Protein AF-A0A2W2CS42-F1 (afdb_monomer_lite)

Secondary structure (DSSP, 8-state):
--------------------------HHHHHHHHHHHHHHHHHHHHHHHHHHTSPPPP------PPPP----THHHHHHHHHHHH---HHHHHHHHHHGGGGGGEEEEEEESSSS-EEEEEEEE-TTSSEEEEEEEE--S-HHHHHHHHHHHHHHHHHHHHH-STT-SS--PPPPTT----SHHHHHHHHHHHS-HHHHHHHHHHHHHHHHHHHHHGGGS---HHHHHHHHHHIIIIITT-HHHHHHHHHHHHHHHHHHTT--TTSHHHHHHHHHHHHHHHHHHHT-----S-GGGHHHHHHHHHHHHHHSPP-------SS-SS--SSSHHHHHHHHHHHHHHHHHHHHHHTTS------

Foldseek 3Di:
DDDDDDDDDDDDDDDDDDDDDDDPDPVVVVLVVVCVVPNPVRSVLVVVVVVVPPPPDDDDDDDDDPPQPPPPCVLLCLLVVCLVPDPDPLLNVLSVLLSSLVVQESEEAADADFQEKDKFWPQADPVGDTHIHIYFHPDDDSLRRNLRSSLRSQLSLCCRLQVQLSFLANFAAQDPPDPDPDSVSSNVRRCVRGDVQVVLLQLQLQLLLLLVLLLQLVVQPADLVVSLSLLCCSLVPCNVPVGRRRQSSLSSVLSVCSVRVGDCPRPSNVSSSVSNVLSVVCSVVSHDDRPGGSVCSVVSNVSSVVSSVPRDHPPPPPPPDDDDDDPDDDPVPVVVVVVVVVVVVVVVVVVVVVDDPPDDD

Structure (mmCIF, N/CA/C/O backbone):
data_AF-A0A2W2CS42-F1
#
_entry.id   AF-A0A2W2CS42-F1
#
loop_
_atom_site.group_PDB
_atom_site.id
_atom_site.type_symbol
_atom_site.label_atom_id
_atom_site.label_alt_id
_atom_site.label_comp_id
_atom_site.label_asym_id
_atom_site.label_entity_id
_atom_site.label_seq_id
_atom_site.pdbx_PDB_ins_code
_atom_site.Cartn_x
_atom_site.Cartn_y
_atom_site.Cartn_z
_atom_site.occupancy
_atom_site.B_iso_or_equiv
_atom_site.auth_seq_id
_atom_site.auth_comp_id
_atom_site.auth_asym_id
_atom_site.auth_atom_id
_atom_site.pdbx_PDB_model_num
ATOM 1 N N . MET A 1 1 ? -47.776 -38.368 50.576 1.00 42.69 1 MET A N 1
ATOM 2 C CA . MET A 1 1 ? -46.984 -39.610 50.446 1.00 42.69 1 MET A CA 1
ATOM 3 C C . MET A 1 1 ? -45.861 -39.291 49.466 1.00 42.69 1 MET A C 1
ATOM 5 O O . MET A 1 1 ? -46.150 -39.155 48.292 1.00 42.69 1 MET A O 1
ATOM 9 N N . ALA A 1 2 ? -44.700 -38.780 49.900 1.00 34.69 2 ALA A N 1
ATOM 10 C CA . ALA A 1 2 ? -43.628 -39.464 50.650 1.00 34.69 2 ALA A CA 1
ATOM 11 C C . ALA A 1 2 ? -43.165 -40.708 49.861 1.00 34.69 2 ALA A C 1
ATOM 13 O O . ALA A 1 2 ? -43.996 -41.562 49.597 1.00 34.69 2 ALA A O 1
ATOM 14 N N . THR A 1 3 ? -41.923 -40.842 49.393 1.00 43.38 3 THR A N 1
ATOM 15 C CA . THR A 1 3 ? -40.650 -40.590 50.089 1.00 43.38 3 THR A CA 1
ATOM 16 C C . THR A 1 3 ? -39.488 -40.338 49.118 1.00 43.38 3 THR A C 1
ATOM 18 O O . THR A 1 3 ? -39.322 -41.054 48.134 1.00 43.38 3 THR A O 1
ATOM 21 N N . ALA A 1 4 ? -38.648 -39.362 49.466 1.00 43.34 4 ALA A N 1
ATOM 22 C CA . ALA A 1 4 ? -37.248 -39.251 49.063 1.00 43.34 4 ALA A CA 1
ATOM 23 C C . ALA A 1 4 ? -36.367 -40.185 49.914 1.00 43.34 4 ALA A C 1
ATOM 25 O O . ALA A 1 4 ? -36.773 -40.503 51.032 1.00 43.34 4 ALA A O 1
ATOM 26 N N . HIS A 1 5 ? -35.162 -40.540 49.439 1.00 41.84 5 HIS A N 1
ATOM 27 C CA . HIS A 1 5 ? -33.995 -40.835 50.293 1.00 41.84 5 HIS A CA 1
ATOM 28 C C . HIS A 1 5 ? -32.653 -40.902 49.503 1.00 41.84 5 HIS A C 1
ATOM 30 O O . HIS A 1 5 ? -32.700 -40.857 48.276 1.00 41.84 5 HIS A O 1
ATOM 36 N N . PRO A 1 6 ? -31.473 -40.873 50.176 1.00 55.72 6 PRO A N 1
ATOM 37 C CA . PRO A 1 6 ? -30.363 -39.913 49.992 1.00 55.72 6 PRO A CA 1
ATOM 38 C C . PRO A 1 6 ? -29.086 -40.592 49.410 1.00 55.72 6 PRO A C 1
ATOM 40 O O . PRO A 1 6 ? -29.082 -41.797 49.205 1.00 55.72 6 PRO A O 1
ATOM 43 N N . GLY A 1 7 ? -27.997 -39.942 48.975 1.00 36.75 7 GLY A N 1
ATOM 44 C CA . GLY A 1 7 ? -27.099 -38.978 49.626 1.00 36.75 7 GLY A CA 1
ATOM 45 C C . GLY A 1 7 ? -25.925 -39.702 50.309 1.00 36.75 7 GLY A C 1
ATOM 46 O O . GLY A 1 7 ? -26.182 -40.399 51.278 1.00 36.75 7 GLY A O 1
ATOM 47 N N . VAL A 1 8 ? -24.670 -39.513 49.856 1.00 40.62 8 VAL A N 1
ATOM 48 C CA . VAL A 1 8 ? -23.441 -39.664 50.676 1.00 40.62 8 VAL A CA 1
ATOM 49 C C . VAL A 1 8 ? -22.334 -38.719 50.181 1.00 40.62 8 VAL A C 1
ATOM 51 O O . VAL A 1 8 ? -22.091 -38.566 48.987 1.00 40.62 8 VAL A O 1
ATOM 54 N N . HIS A 1 9 ? -21.702 -38.092 51.171 1.00 35.75 9 HIS A N 1
ATOM 55 C CA . HIS A 1 9 ? -20.635 -37.100 51.175 1.00 35.75 9 HIS A CA 1
ATOM 56 C C . HIS A 1 9 ? -19.246 -37.598 50.742 1.00 35.75 9 HIS A C 1
ATOM 58 O O . HIS A 1 9 ? -18.920 -38.774 50.867 1.00 35.75 9 HIS A O 1
ATOM 64 N N . GLY A 1 10 ? -18.377 -36.636 50.410 1.00 31.50 10 GLY A N 1
ATOM 65 C CA . GLY A 1 10 ? -16.924 -36.800 50.441 1.00 31.50 10 GLY A CA 1
ATOM 66 C C . GLY A 1 10 ? -16.177 -35.475 50.267 1.00 31.50 10 GLY A C 1
ATOM 67 O O . GLY A 1 10 ? -15.695 -35.177 49.182 1.00 31.50 10 GLY A O 1
ATOM 68 N N . HIS A 1 11 ? -16.090 -34.672 51.333 1.00 34.81 11 HIS A N 1
ATOM 69 C CA . HIS A 1 11 ? -15.124 -33.573 51.445 1.00 34.81 11 HIS A CA 1
ATOM 70 C C . HIS A 1 11 ? -13.729 -34.145 51.734 1.00 34.81 11 HIS A C 1
ATOM 72 O O . HIS A 1 11 ? -13.570 -34.848 52.724 1.00 34.81 11 HIS A O 1
ATOM 78 N N . HIS A 1 12 ? -12.719 -33.741 50.964 1.00 32.16 12 HIS A N 1
ATOM 79 C CA . HIS A 1 12 ? -11.361 -33.537 51.473 1.00 32.16 12 HIS A CA 1
ATOM 80 C C . HIS A 1 12 ? -10.698 -32.390 50.703 1.00 32.16 12 HIS A C 1
ATOM 82 O O . HIS A 1 12 ? -10.408 -32.495 49.515 1.00 32.16 12 HIS A O 1
ATOM 88 N N . ALA A 1 13 ? -10.471 -31.284 51.408 1.00 40.09 13 ALA A N 1
ATOM 89 C CA . ALA A 1 13 ? -9.430 -30.321 51.088 1.00 40.09 13 ALA A CA 1
ATOM 90 C C . ALA A 1 13 ? -8.150 -30.758 51.818 1.00 40.09 13 ALA A C 1
ATOM 92 O O . ALA A 1 13 ? -8.259 -31.143 52.978 1.00 40.09 13 ALA A O 1
ATOM 93 N N . ILE A 1 14 ? -6.988 -30.678 51.157 1.00 33.94 14 ILE A N 1
ATOM 94 C CA . ILE A 1 14 ? -5.663 -30.349 51.721 1.00 33.94 14 ILE A CA 1
ATOM 95 C C . ILE A 1 14 ? -4.789 -29.781 50.582 1.00 33.94 14 ILE A C 1
ATOM 97 O O . ILE A 1 14 ? -4.961 -30.078 49.404 1.00 33.94 14 ILE A O 1
ATOM 101 N N . GLU A 1 15 ? -3.904 -28.891 51.004 1.00 29.80 15 GLU A N 1
ATOM 102 C CA . GLU A 1 15 ? -3.105 -27.874 50.335 1.00 29.80 15 GLU A CA 1
ATOM 103 C C . GLU A 1 15 ? -2.020 -28.297 49.320 1.00 29.80 15 GLU A C 1
ATOM 105 O O . GLU A 1 15 ? -1.354 -29.319 49.443 1.00 29.80 15 GLU A O 1
ATOM 110 N N . ARG A 1 16 ? -1.789 -27.354 48.388 1.00 40.00 16 ARG A N 1
ATOM 111 C CA . ARG A 1 16 ? -0.520 -26.823 47.834 1.00 40.00 16 ARG A CA 1
ATOM 112 C C . ARG A 1 16 ? 0.690 -27.763 47.659 1.00 40.00 16 ARG A C 1
ATOM 114 O O . ARG A 1 16 ? 1.363 -28.104 48.625 1.00 40.00 16 ARG A O 1
ATOM 121 N N . ARG A 1 17 ? 1.169 -27.850 46.407 1.00 27.86 17 ARG A N 1
ATOM 122 C CA . ARG A 1 17 ? 2.583 -27.590 46.043 1.00 27.86 17 ARG A CA 1
ATOM 123 C C . ARG A 1 17 ? 2.749 -27.297 44.545 1.00 27.86 17 ARG A C 1
ATOM 125 O O . ARG A 1 17 ? 2.161 -27.961 43.702 1.00 27.86 17 ARG A O 1
ATOM 132 N N . HIS A 1 18 ? 3.566 -26.283 44.261 1.00 39.91 18 HIS A N 1
ATOM 133 C CA . HIS A 1 18 ? 4.151 -25.944 42.964 1.00 39.91 18 HIS A CA 1
ATOM 134 C C . HIS A 1 18 ? 4.668 -27.166 42.201 1.00 39.91 18 HIS A C 1
ATOM 136 O O . HIS A 1 18 ? 5.439 -27.917 42.786 1.00 39.91 18 HIS A O 1
ATOM 142 N N . LEU A 1 19 ? 4.392 -27.249 40.895 1.00 31.64 19 LEU A N 1
ATOM 143 C CA . LEU A 1 19 ? 5.314 -27.792 39.892 1.00 31.64 19 LEU A CA 1
ATOM 144 C C . LEU A 1 19 ? 5.054 -27.121 38.530 1.00 31.64 19 LEU A C 1
ATOM 146 O O . LEU A 1 19 ? 3.993 -27.266 37.930 1.00 31.64 19 LEU A O 1
ATOM 150 N N . LEU A 1 20 ? 6.055 -26.367 38.072 1.00 40.31 20 LEU A N 1
ATOM 151 C CA . LEU A 1 20 ? 6.241 -25.936 36.689 1.00 40.31 20 LEU A CA 1
ATOM 152 C C . LEU A 1 20 ? 6.497 -27.188 35.837 1.00 40.31 20 LEU A C 1
ATOM 154 O O . LEU A 1 20 ? 7.579 -27.767 35.899 1.00 40.31 20 LEU A O 1
ATOM 158 N N . GLY A 1 21 ? 5.496 -27.621 35.073 1.00 26.98 21 GLY A N 1
ATOM 159 C CA . GLY A 1 21 ? 5.633 -28.670 34.066 1.00 26.98 21 GLY A CA 1
ATOM 16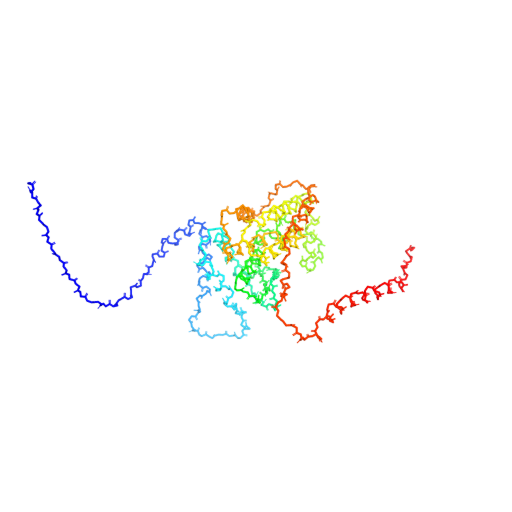0 C C . GLY A 1 21 ? 5.832 -28.044 32.691 1.00 26.98 21 GLY A C 1
ATOM 161 O O . GLY A 1 21 ? 4.900 -27.472 32.133 1.00 26.98 21 GLY A O 1
ATOM 162 N N . GLY A 1 22 ? 7.052 -28.122 32.160 1.00 35.34 22 GLY A N 1
ATOM 163 C CA . GLY A 1 22 ? 7.368 -27.691 30.803 1.00 35.34 22 GLY A CA 1
ATOM 164 C C . GLY A 1 22 ? 6.608 -28.521 29.772 1.00 35.34 22 GLY A C 1
ATOM 165 O O . GLY A 1 22 ? 6.932 -29.685 29.544 1.00 35.34 22 GLY A O 1
ATOM 166 N N . HIS A 1 23 ? 5.628 -27.906 29.114 1.00 30.64 23 HIS A N 1
ATOM 167 C CA . HIS A 1 23 ? 5.065 -28.432 27.879 1.00 30.64 23 HIS A CA 1
ATOM 168 C C . HIS A 1 23 ? 6.078 -28.210 26.753 1.00 30.64 23 HIS A C 1
ATOM 170 O O . HIS A 1 23 ? 6.143 -27.138 26.154 1.00 30.64 23 HIS A O 1
ATOM 176 N N . ARG A 1 24 ? 6.879 -29.238 26.457 1.00 36.06 24 ARG A N 1
ATOM 177 C CA . ARG A 1 24 ? 7.367 -29.430 25.091 1.00 36.06 24 ARG A CA 1
ATOM 178 C C . ARG A 1 24 ? 6.148 -29.817 24.262 1.00 36.06 24 ARG A C 1
ATOM 180 O O . ARG A 1 24 ? 5.648 -30.929 24.380 1.00 36.06 24 ARG A O 1
ATOM 187 N N . PHE A 1 25 ? 5.617 -28.845 23.534 1.00 35.19 25 PHE A N 1
ATOM 188 C CA . PHE A 1 25 ? 4.650 -29.082 22.474 1.00 35.19 25 PHE A CA 1
ATOM 189 C C . PHE A 1 25 ? 5.332 -29.929 21.390 1.00 35.19 25 PHE A C 1
ATOM 191 O O . PHE A 1 25 ? 6.515 -29.737 21.119 1.00 35.19 25 PHE A O 1
ATOM 198 N N . ASP A 1 26 ? 4.615 -30.889 20.809 1.00 41.59 26 ASP A N 1
ATOM 199 C CA . ASP A 1 26 ? 5.147 -31.777 19.773 1.00 41.59 26 ASP A CA 1
ATOM 200 C C . ASP A 1 26 ? 5.516 -30.988 18.499 1.00 41.59 26 ASP A C 1
ATOM 202 O O . ASP A 1 26 ? 4.690 -30.787 17.604 1.00 41.59 26 ASP A O 1
ATOM 206 N N . ASP A 1 27 ? 6.780 -30.561 18.402 1.00 54.84 27 ASP A N 1
ATOM 207 C CA . ASP A 1 27 ? 7.358 -29.801 17.278 1.00 54.84 27 ASP A CA 1
ATOM 208 C C . ASP A 1 27 ? 7.134 -30.483 15.916 1.00 54.84 27 ASP A C 1
ATOM 210 O O . ASP A 1 27 ? 7.008 -29.823 14.883 1.00 54.84 27 ASP A O 1
ATOM 214 N N . ALA A 1 28 ? 7.012 -31.813 15.899 1.00 45.69 28 ALA A N 1
ATOM 215 C CA . ALA A 1 28 ? 6.800 -32.584 14.680 1.00 45.69 28 ALA A CA 1
ATOM 216 C C . ALA A 1 28 ? 5.444 -32.294 14.018 1.00 45.69 28 ALA A C 1
ATOM 218 O O . ALA A 1 28 ? 5.374 -32.208 12.795 1.00 45.69 28 ALA A O 1
ATOM 219 N N . ALA A 1 29 ? 4.372 -32.104 14.796 1.00 49.84 29 ALA A N 1
ATOM 220 C CA . ALA A 1 29 ? 3.040 -31.853 14.243 1.00 49.84 29 ALA A CA 1
ATOM 221 C C . ALA A 1 29 ? 2.939 -30.451 13.622 1.00 49.84 29 ALA A C 1
ATOM 223 O O . ALA A 1 29 ? 2.320 -30.277 12.570 1.00 49.84 29 ALA A O 1
ATOM 224 N N . HIS A 1 30 ? 3.601 -29.468 14.238 1.00 51.75 30 HIS A N 1
ATOM 225 C CA . HIS A 1 30 ? 3.661 -28.099 13.730 1.00 51.75 30 HIS A CA 1
ATOM 226 C C . HIS A 1 30 ? 4.530 -28.005 12.475 1.00 51.75 30 HIS A C 1
ATOM 228 O O . HIS A 1 30 ? 4.116 -27.390 11.497 1.00 51.75 30 HIS A O 1
ATOM 234 N N . LEU A 1 31 ? 5.686 -28.676 12.459 1.00 44.56 31 LEU A N 1
ATOM 235 C CA . LEU A 1 31 ? 6.545 -28.740 11.277 1.00 44.56 31 LEU A CA 1
ATOM 236 C C . LEU A 1 31 ? 5.860 -29.459 10.114 1.00 44.56 31 LEU A C 1
ATOM 238 O O . LEU A 1 31 ? 5.980 -29.006 8.982 1.00 44.56 31 LEU A O 1
ATOM 242 N N . LEU A 1 32 ? 5.078 -30.512 10.375 1.00 47.16 32 LEU A N 1
ATOM 243 C CA . LEU A 1 32 ? 4.306 -31.195 9.335 1.00 47.16 32 LEU A CA 1
ATOM 244 C C . LEU A 1 32 ? 3.169 -30.317 8.786 1.00 47.16 32 LEU A C 1
ATOM 246 O O . LEU A 1 32 ? 2.898 -30.336 7.586 1.00 47.16 32 LEU A O 1
ATOM 250 N N . ALA A 1 33 ? 2.496 -29.547 9.648 1.00 51.28 33 ALA A N 1
ATOM 251 C CA . ALA A 1 33 ? 1.465 -28.594 9.238 1.00 51.28 33 ALA A CA 1
ATOM 252 C C . ALA A 1 33 ? 2.062 -27.443 8.413 1.00 51.28 33 ALA A C 1
ATOM 254 O O . ALA A 1 33 ? 1.516 -27.085 7.370 1.00 51.28 33 ALA A O 1
ATOM 255 N N . LEU A 1 34 ? 3.224 -26.935 8.825 1.00 37.94 34 LEU A N 1
ATOM 256 C CA . LEU A 1 34 ? 3.963 -25.904 8.107 1.00 37.94 34 LEU A CA 1
ATOM 257 C C . LEU A 1 34 ? 4.483 -26.427 6.758 1.00 37.94 34 LEU A C 1
ATOM 259 O O . LEU A 1 34 ? 4.304 -25.782 5.733 1.00 37.94 34 LEU A O 1
ATOM 263 N N . GLN A 1 35 ? 5.023 -27.646 6.719 1.00 42.91 35 GLN A N 1
ATOM 264 C CA . GLN A 1 35 ? 5.473 -28.314 5.493 1.00 42.91 35 GLN A CA 1
ATOM 265 C C . GLN A 1 35 ? 4.341 -28.511 4.482 1.00 42.91 35 GLN A C 1
ATOM 267 O O . GLN A 1 35 ? 4.562 -28.382 3.279 1.00 42.91 35 GLN A O 1
ATOM 272 N N . ARG A 1 36 ? 3.121 -28.784 4.957 1.00 50.78 36 ARG A N 1
ATOM 273 C CA . ARG A 1 36 ? 1.924 -28.860 4.108 1.00 50.78 36 ARG A CA 1
ATOM 274 C C . ARG A 1 36 ? 1.472 -27.492 3.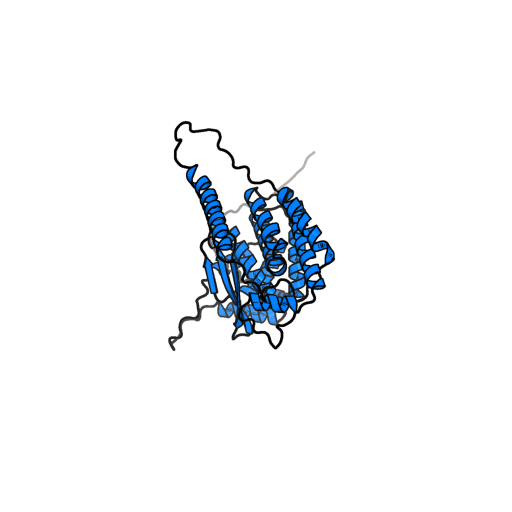593 1.00 50.78 36 ARG A C 1
ATOM 276 O O . ARG A 1 36 ? 0.897 -27.440 2.513 1.00 50.78 36 ARG A O 1
ATOM 283 N N . ALA A 1 37 ? 1.724 -26.417 4.340 1.00 41.94 37 ALA A N 1
ATOM 284 C CA . ALA A 1 37 ? 1.304 -25.063 3.985 1.00 41.94 37 ALA A CA 1
ATOM 285 C C . ALA A 1 37 ? 2.285 -24.345 3.040 1.00 41.94 37 ALA A C 1
ATOM 287 O O . ALA A 1 37 ? 1.842 -23.672 2.115 1.00 41.94 37 ALA A O 1
ATOM 288 N N . VAL A 1 38 ? 3.600 -24.497 3.243 1.00 44.56 38 VAL A N 1
ATOM 289 C CA . VAL A 1 38 ? 4.637 -23.735 2.509 1.00 44.56 38 VAL A CA 1
ATOM 290 C C . VAL A 1 38 ? 5.603 -24.607 1.692 1.00 44.56 38 VAL A C 1
ATOM 292 O O . VAL A 1 38 ? 6.541 -24.106 1.070 1.00 44.56 38 VAL A O 1
ATOM 295 N N . GLY A 1 39 ? 5.390 -25.926 1.675 1.00 51.19 39 GLY A N 1
ATOM 296 C CA . GLY A 1 39 ? 6.264 -26.884 0.998 1.00 51.19 39 GLY A CA 1
ATOM 297 C C . GLY A 1 39 ? 7.642 -27.041 1.659 1.00 51.19 39 GLY A C 1
ATOM 298 O O . GLY A 1 39 ? 8.019 -26.330 2.591 1.00 51.19 39 GLY A O 1
ATOM 299 N N . ASN A 1 40 ? 8.440 -27.992 1.157 1.00 45.75 40 ASN A N 1
ATOM 300 C CA . ASN A 1 40 ? 9.751 -28.331 1.738 1.00 45.75 40 ASN A CA 1
ATOM 301 C C . ASN A 1 40 ? 10.764 -27.173 1.682 1.00 45.75 40 ASN A C 1
ATOM 303 O O . ASN A 1 40 ? 11.657 -27.104 2.524 1.00 45.75 40 ASN A O 1
ATOM 307 N N . ARG A 1 41 ? 10.627 -26.265 0.704 1.00 44.00 41 ARG A N 1
ATOM 308 C CA . ARG A 1 41 ? 11.508 -25.099 0.551 1.00 44.00 41 ARG A CA 1
ATOM 309 C C . ARG A 1 41 ? 11.235 -24.046 1.638 1.00 44.00 41 ARG A C 1
ATOM 311 O O . ARG A 1 41 ? 12.183 -23.614 2.283 1.00 44.00 41 ARG A O 1
ATOM 318 N N . GLY A 1 42 ? 9.966 -23.750 1.941 1.00 40.59 42 GLY A N 1
ATOM 319 C CA . GLY A 1 42 ? 9.593 -22.785 2.986 1.00 40.59 42 GLY A CA 1
ATOM 320 C C . GLY A 1 42 ? 9.952 -23.235 4.409 1.00 40.59 42 GLY A C 1
ATOM 321 O O . GLY A 1 42 ? 10.382 -22.427 5.228 1.00 40.59 42 GLY A O 1
ATOM 322 N N . VAL A 1 43 ? 9.878 -24.540 4.704 1.00 44.91 43 VAL A N 1
ATOM 323 C CA . VAL A 1 43 ? 10.348 -25.085 5.997 1.00 44.91 43 VAL A CA 1
ATOM 324 C C . VAL A 1 43 ? 11.872 -25.009 6.119 1.00 44.91 43 VAL A C 1
ATOM 326 O O . VAL A 1 43 ? 12.392 -24.712 7.194 1.00 44.91 43 VAL A O 1
ATOM 329 N N . GLY A 1 44 ? 12.594 -25.244 5.019 1.00 39.19 44 GLY A N 1
ATOM 330 C CA . GLY A 1 44 ? 14.050 -25.111 4.975 1.00 39.19 44 GLY A CA 1
ATOM 331 C C . GLY A 1 44 ? 14.514 -23.678 5.240 1.00 39.19 44 GLY A C 1
ATOM 332 O O . GLY A 1 44 ? 15.452 -23.476 6.010 1.00 39.19 44 GLY A O 1
ATOM 333 N N . GLU A 1 45 ? 13.828 -22.688 4.670 1.00 46.62 45 GLU A N 1
ATOM 334 C CA . GLU A 1 45 ? 14.119 -21.265 4.883 1.00 46.62 45 GLU A CA 1
ATOM 335 C C . GLU A 1 45 ? 13.808 -20.831 6.322 1.00 46.62 45 GLU A C 1
ATOM 337 O O . GLU A 1 45 ? 14.644 -20.180 6.947 1.00 46.62 45 GLU A O 1
ATOM 342 N N . LEU A 1 46 ? 12.692 -21.289 6.906 1.00 44.41 46 LEU A N 1
ATOM 343 C CA . LEU A 1 46 ? 12.349 -20.999 8.303 1.00 44.41 46 LEU A CA 1
ATOM 344 C C . LEU A 1 46 ? 13.358 -21.607 9.295 1.00 44.41 46 LEU A C 1
ATOM 346 O O . LEU A 1 46 ? 13.802 -20.935 10.225 1.00 44.41 46 LEU A O 1
ATOM 350 N N . LEU A 1 47 ? 13.758 -22.869 9.100 1.00 46.12 47 LEU A N 1
ATOM 351 C CA . LEU A 1 47 ? 14.757 -23.528 9.954 1.00 46.12 47 LEU A CA 1
ATOM 352 C C . LEU A 1 47 ? 16.147 -22.900 9.798 1.00 46.12 47 LEU A C 1
ATOM 354 O O . LEU A 1 47 ? 16.915 -22.841 10.759 1.00 46.12 47 LEU A O 1
ATOM 358 N N . THR A 1 48 ? 16.472 -22.418 8.599 1.00 45.34 48 THR A N 1
ATOM 359 C CA . THR A 1 48 ? 17.720 -21.697 8.328 1.00 45.34 48 THR A CA 1
ATOM 360 C C . THR A 1 48 ? 17.707 -20.321 8.995 1.00 45.34 48 THR A C 1
ATOM 362 O O . THR A 1 48 ? 18.678 -19.974 9.664 1.00 45.34 48 THR A O 1
ATOM 365 N N . ALA A 1 49 ? 16.586 -19.595 8.941 1.00 45.94 49 ALA A N 1
ATOM 366 C CA . ALA A 1 49 ? 16.386 -18.354 9.686 1.00 45.94 49 ALA A CA 1
ATOM 367 C C . ALA A 1 49 ? 16.513 -18.584 11.202 1.00 45.94 49 ALA A C 1
ATOM 369 O O . ALA A 1 49 ? 17.268 -17.886 11.873 1.00 45.94 49 ALA A O 1
ATOM 370 N N . GLN A 1 50 ? 15.878 -19.627 11.745 1.00 46.19 50 GLN A N 1
ATOM 371 C CA . GLN A 1 50 ? 15.961 -19.953 13.172 1.00 46.19 50 GLN A CA 1
ATOM 372 C C . GLN A 1 50 ? 17.399 -20.251 13.634 1.00 46.19 50 GLN A C 1
ATOM 374 O O . GLN A 1 50 ? 17.762 -19.887 14.750 1.00 46.19 50 GLN A O 1
ATOM 379 N N . ARG A 1 51 ? 18.237 -20.860 12.782 1.00 48.97 51 ARG A N 1
ATOM 380 C CA . ARG A 1 51 ? 19.668 -21.080 13.068 1.00 48.97 51 ARG A CA 1
ATOM 381 C C . ARG A 1 51 ? 20.503 -19.804 12.986 1.00 48.97 51 ARG A C 1
ATOM 383 O O . ARG A 1 51 ? 21.461 -19.690 13.738 1.00 48.97 51 ARG A O 1
ATOM 390 N N . MET A 1 52 ? 20.147 -18.850 12.126 1.00 44.09 52 MET A N 1
ATOM 391 C CA . MET A 1 52 ? 20.831 -17.550 12.062 1.00 44.09 52 MET A CA 1
ATOM 392 C C . MET A 1 52 ? 20.538 -16.665 13.282 1.00 44.09 52 MET A C 1
ATOM 394 O O . MET A 1 52 ? 21.375 -15.848 13.651 1.00 44.09 52 MET A O 1
ATOM 398 N N . PHE A 1 53 ? 19.389 -16.854 13.939 1.00 42.91 53 PHE A N 1
ATOM 399 C CA . PHE A 1 53 ? 19.030 -16.149 15.178 1.00 42.91 53 PHE A CA 1
ATOM 400 C C . PHE A 1 53 ? 19.495 -16.856 16.461 1.00 42.91 53 PHE A C 1
ATOM 402 O O . PHE A 1 53 ? 19.347 -16.307 17.553 1.00 42.91 53 PHE A O 1
ATOM 409 N N . GLN A 1 54 ? 20.0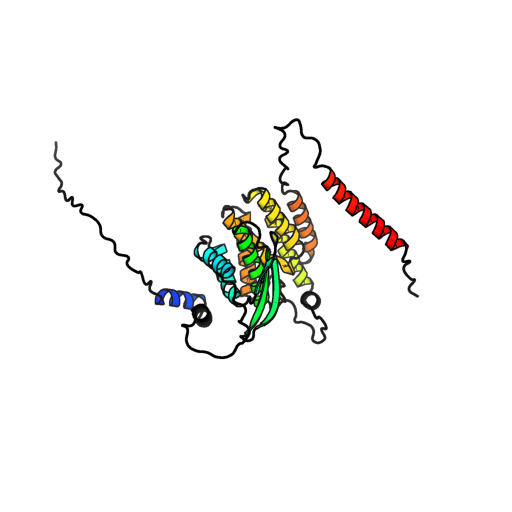70 -18.058 16.365 1.00 38.28 54 GLN A N 1
ATOM 410 C CA . GLN A 1 54 ? 20.758 -18.679 17.493 1.00 38.28 54 GLN A CA 1
ATOM 411 C C . GLN A 1 54 ? 22.181 -18.124 17.563 1.00 38.28 54 GLN A C 1
ATOM 413 O O . GLN A 1 54 ? 23.012 -18.414 16.706 1.00 38.28 54 GLN A O 1
ATOM 418 N N . SER A 1 55 ? 22.458 -17.317 18.591 1.00 36.41 55 SER A N 1
ATOM 419 C CA . SER A 1 55 ? 23.801 -16.812 18.882 1.00 36.41 55 SER A CA 1
ATOM 420 C C . SER A 1 55 ? 24.824 -17.954 18.839 1.00 36.41 55 SER A C 1
ATOM 422 O O . SER A 1 55 ? 24.607 -18.970 19.510 1.00 36.41 55 SER A O 1
ATOM 424 N N . PRO A 1 56 ? 25.948 -17.823 18.110 1.00 40.53 56 PRO A N 1
ATOM 425 C CA . PRO A 1 56 ? 26.988 -18.832 18.170 1.00 40.53 56 PRO A CA 1
ATOM 426 C C . PRO A 1 56 ? 27.530 -18.882 19.599 1.00 40.53 56 PRO A C 1
ATOM 428 O O . PRO A 1 56 ? 27.934 -17.863 20.169 1.00 40.53 56 PRO A O 1
ATOM 431 N N . ALA A 1 57 ? 27.520 -20.079 20.188 1.00 40.94 57 ALA A N 1
ATOM 432 C CA . ALA A 1 57 ? 28.259 -20.352 21.408 1.00 40.94 57 ALA A CA 1
ATOM 433 C C . ALA A 1 57 ? 29.717 -19.926 21.180 1.00 40.94 57 ALA A C 1
ATOM 435 O O . ALA A 1 57 ? 30.356 -20.347 20.216 1.00 40.94 57 ALA A O 1
ATOM 436 N N . GLN A 1 58 ? 30.198 -19.025 22.035 1.00 39.62 58 GLN A N 1
ATOM 437 C CA . GLN A 1 58 ? 31.514 -18.410 21.931 1.00 39.62 58 GLN A CA 1
ATOM 438 C C . GLN A 1 58 ? 32.613 -19.476 21.834 1.00 39.62 58 GLN A C 1
ATOM 440 O O . GLN A 1 58 ? 32.810 -20.266 22.755 1.00 39.62 58 GLN A O 1
ATOM 445 N N . GLY A 1 59 ? 33.356 -19.458 20.727 1.00 37.97 59 GLY A N 1
ATOM 446 C CA . GLY A 1 59 ? 34.486 -20.348 20.496 1.00 37.97 59 GLY A CA 1
ATOM 447 C C . GLY A 1 59 ? 35.393 -19.850 19.373 1.00 37.97 59 GLY A C 1
ATOM 448 O O . GLY A 1 59 ? 35.176 -20.176 18.218 1.00 37.97 59 GLY A O 1
ATOM 449 N N . GLN A 1 60 ? 36.420 -19.092 19.767 1.00 37.53 60 GLN A N 1
ATOM 450 C CA . GLN A 1 60 ? 37.724 -18.916 19.102 1.00 37.53 60 GLN A CA 1
ATOM 451 C C . GLN A 1 60 ? 37.784 -18.256 17.704 1.00 37.53 60 GLN A C 1
ATOM 453 O O . GLN A 1 60 ? 37.771 -18.904 16.669 1.00 37.53 60 GLN A O 1
ATOM 458 N N . GLY A 1 61 ? 37.998 -16.934 17.740 1.00 44.72 61 GLY A N 1
ATOM 459 C CA . GLY A 1 61 ? 39.099 -16.208 17.086 1.00 44.72 61 GLY A CA 1
ATOM 460 C C . GLY A 1 61 ? 39.365 -16.388 15.589 1.00 44.72 61 GLY A C 1
ATOM 461 O O . GLY A 1 61 ? 40.019 -17.349 15.211 1.00 44.72 61 GLY A O 1
ATOM 462 N N . GLN A 1 62 ? 39.053 -15.355 14.793 1.00 38.69 62 GLN A N 1
ATOM 463 C CA . GLN A 1 62 ? 39.928 -14.808 13.739 1.00 38.69 62 GLN A CA 1
ATOM 464 C C . GLN A 1 62 ? 39.319 -13.562 13.063 1.00 38.69 62 GLN A C 1
ATOM 466 O O . GLN A 1 62 ? 38.117 -13.491 12.845 1.00 38.69 62 GLN A O 1
ATOM 471 N N . ALA A 1 63 ? 40.217 -12.628 12.722 1.00 39.44 63 ALA A N 1
ATOM 472 C CA . ALA A 1 63 ? 40.108 -11.485 11.806 1.00 39.44 63 ALA A CA 1
ATOM 473 C C . ALA A 1 63 ? 39.028 -10.413 12.070 1.00 39.44 63 ALA A C 1
ATOM 475 O O . ALA A 1 63 ? 37.830 -10.628 11.926 1.00 39.44 63 ALA A O 1
ATOM 476 N N . ALA A 1 64 ? 39.507 -9.197 12.357 1.00 42.31 64 ALA A N 1
ATOM 477 C CA . ALA A 1 64 ? 38.743 -7.955 12.409 1.00 42.31 64 ALA A CA 1
ATOM 478 C C . ALA A 1 64 ? 38.186 -7.580 11.020 1.00 42.31 64 ALA A C 1
ATOM 480 O O . ALA A 1 64 ? 38.705 -6.702 10.337 1.00 42.31 64 ALA A O 1
ATOM 481 N N . GLY A 1 65 ? 37.126 -8.264 10.596 1.00 36.56 65 GLY A N 1
ATOM 482 C CA . GLY A 1 65 ? 36.134 -7.673 9.709 1.00 36.56 65 GLY A CA 1
ATOM 483 C C . GLY A 1 65 ? 35.305 -6.689 10.525 1.00 36.56 65 GLY A C 1
ATOM 484 O O . GLY A 1 65 ? 34.959 -6.981 11.673 1.00 36.56 65 GLY A O 1
ATOM 485 N N . ALA A 1 66 ? 35.013 -5.514 9.964 1.00 36.03 66 ALA A N 1
ATOM 486 C CA . ALA A 1 66 ? 34.005 -4.629 10.533 1.00 36.03 66 ALA A CA 1
ATOM 487 C C . ALA A 1 66 ? 32.755 -5.467 10.863 1.00 36.03 66 ALA A C 1
ATOM 489 O O . ALA A 1 66 ? 32.372 -6.299 10.032 1.00 36.03 66 ALA A O 1
ATOM 490 N N . PRO A 1 67 ? 32.166 -5.326 12.065 1.00 34.75 67 PRO A N 1
ATOM 491 C CA . PRO A 1 67 ? 30.996 -6.108 12.425 1.00 34.75 67 PRO A CA 1
ATOM 492 C C . PRO A 1 67 ? 29.946 -5.910 11.333 1.00 34.75 67 PRO A C 1
ATOM 494 O O . PRO A 1 67 ? 29.629 -4.771 10.984 1.00 34.75 67 PRO A O 1
ATOM 497 N N . ALA A 1 68 ? 29.441 -7.015 10.774 1.00 42.81 68 ALA A N 1
ATOM 498 C CA . ALA A 1 68 ? 28.221 -6.971 9.980 1.00 42.81 68 ALA A CA 1
ATOM 499 C C . ALA A 1 68 ? 27.196 -6.154 10.784 1.00 42.81 68 ALA A C 1
ATOM 501 O O . ALA A 1 68 ? 27.129 -6.356 12.004 1.00 42.81 68 ALA A O 1
ATOM 502 N N . PRO A 1 69 ? 26.479 -5.198 10.164 1.00 38.81 69 PRO A N 1
ATOM 503 C CA . PRO A 1 69 ? 25.566 -4.329 10.890 1.00 38.81 69 PRO A CA 1
ATOM 504 C C . PRO A 1 69 ? 24.628 -5.216 11.699 1.00 38.81 69 PRO A C 1
ATOM 506 O O . PRO A 1 69 ? 23.881 -6.025 11.149 1.00 38.81 69 PRO A O 1
ATOM 509 N N . ALA A 1 70 ? 24.754 -5.134 13.022 1.00 40.59 70 ALA A N 1
ATOM 510 C CA . ALA A 1 70 ? 23.850 -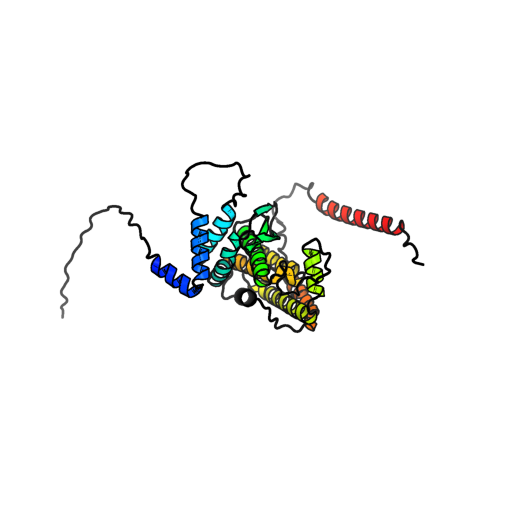5.816 13.917 1.00 40.59 70 ALA A CA 1
ATOM 511 C C . ALA A 1 70 ? 22.477 -5.220 13.627 1.00 40.59 70 ALA A C 1
ATOM 513 O O . ALA A 1 70 ? 22.251 -4.047 13.919 1.00 40.59 70 ALA A O 1
ATOM 514 N N . VAL A 1 71 ? 21.595 -6.006 13.006 1.00 43.56 71 VAL A N 1
ATOM 515 C CA . VAL A 1 71 ? 20.169 -5.698 12.951 1.00 43.56 71 VAL A CA 1
ATOM 516 C C . VAL A 1 71 ? 19.777 -5.407 14.391 1.00 43.56 71 VAL A C 1
ATOM 518 O O . VAL A 1 71 ? 19.826 -6.293 15.246 1.00 43.56 71 VAL A O 1
ATOM 521 N N . THR A 1 72 ? 19.495 -4.147 14.698 1.00 47.38 72 THR A N 1
ATOM 522 C CA . THR A 1 72 ? 18.965 -3.782 16.001 1.00 47.38 72 THR A CA 1
ATOM 523 C C . THR A 1 72 ? 17.640 -4.522 16.131 1.00 47.38 72 THR A C 1
ATOM 525 O O . THR A 1 72 ? 16.693 -4.245 15.407 1.00 47.38 72 THR A O 1
ATOM 528 N N . LEU A 1 73 ? 17.623 -5.541 16.994 1.00 59.44 73 LEU A N 1
ATOM 529 C CA . LEU A 1 73 ? 16.553 -6.529 17.172 1.00 59.44 73 LEU A CA 1
ATOM 530 C C . LEU A 1 73 ? 15.156 -5.923 17.394 1.00 59.44 73 LEU A C 1
ATOM 532 O O . LEU A 1 73 ? 14.159 -6.605 17.186 1.00 59.44 73 LEU A O 1
ATOM 536 N N . THR A 1 74 ? 15.065 -4.650 17.765 1.00 77.44 74 THR A N 1
ATOM 537 C CA . THR A 1 74 ? 13.847 -3.982 18.220 1.00 77.44 74 THR A CA 1
ATOM 538 C C . THR A 1 74 ? 12.688 -4.025 17.216 1.00 77.44 74 THR A C 1
ATOM 540 O O . THR A 1 74 ? 11.573 -4.359 17.607 1.00 77.44 74 THR A O 1
ATOM 543 N N . GLU A 1 75 ? 12.894 -3.711 15.934 1.00 80.25 75 GLU A N 1
ATOM 544 C CA . GLU A 1 75 ? 11.808 -3.645 14.935 1.00 80.25 75 GLU A CA 1
ATOM 545 C C . GLU A 1 75 ? 11.286 -5.038 14.575 1.00 80.25 75 GLU A C 1
ATOM 547 O O . GLU A 1 75 ? 10.075 -5.278 14.533 1.00 80.25 75 GLU A O 1
ATOM 552 N N . VAL A 1 76 ? 12.218 -5.971 14.365 1.00 83.69 76 VAL A N 1
ATOM 553 C CA . VAL A 1 76 ? 11.932 -7.385 14.101 1.00 83.69 76 VAL A CA 1
ATOM 554 C C . VAL A 1 76 ? 11.175 -7.984 15.283 1.00 83.69 76 VAL A C 1
ATOM 556 O O . VAL A 1 76 ? 10.125 -8.599 15.098 1.00 83.69 76 VAL A O 1
ATOM 559 N N . GLU A 1 77 ? 11.650 -7.755 16.507 1.00 85.69 77 GLU A N 1
ATOM 560 C CA . GLU A 1 77 ? 10.994 -8.213 17.730 1.00 85.69 77 GLU A CA 1
ATOM 561 C C . GLU A 1 77 ? 9.606 -7.594 17.902 1.00 85.69 77 GLU A C 1
ATOM 563 O O . GLU A 1 77 ? 8.675 -8.311 18.267 1.00 85.69 77 GLU A O 1
ATOM 568 N N . GLN A 1 78 ? 9.434 -6.299 17.612 1.00 85.38 78 GLN A N 1
ATOM 569 C CA . GLN A 1 78 ? 8.141 -5.612 17.697 1.00 85.38 78 GLN A CA 1
ATOM 570 C C . GLN A 1 78 ? 7.125 -6.178 16.702 1.00 85.38 78 GLN A C 1
ATOM 572 O O . GLN A 1 78 ? 5.995 -6.478 17.096 1.00 85.38 78 GLN A O 1
ATOM 577 N N . LEU A 1 79 ? 7.509 -6.369 15.437 1.00 90.50 79 LEU A N 1
ATOM 578 C CA . LEU A 1 79 ? 6.629 -6.963 14.428 1.00 90.50 79 LEU A CA 1
ATOM 579 C C . LEU A 1 79 ? 6.306 -8.425 14.739 1.00 90.50 79 LEU A C 1
ATOM 581 O O . LEU A 1 79 ? 5.146 -8.826 14.660 1.00 90.50 79 LEU A O 1
ATOM 585 N N . GLN A 1 80 ? 7.292 -9.215 15.167 1.00 90.50 80 GLN A N 1
ATOM 586 C CA . GLN A 1 80 ? 7.062 -10.600 15.583 1.00 90.50 80 GLN A CA 1
ATOM 587 C C . GLN A 1 80 ? 6.185 -10.682 16.840 1.00 90.50 80 GLN A C 1
ATOM 589 O O . GLN A 1 80 ? 5.324 -11.556 16.942 1.00 90.50 80 GLN A O 1
ATOM 594 N N . ALA A 1 81 ? 6.366 -9.775 17.803 1.00 90.69 81 ALA A N 1
ATOM 595 C CA . ALA A 1 81 ? 5.517 -9.685 18.985 1.00 90.69 81 ALA A CA 1
ATOM 596 C C . ALA A 1 81 ? 4.089 -9.283 18.615 1.00 90.69 81 ALA A C 1
ATOM 598 O O . ALA A 1 81 ? 3.141 -9.870 19.136 1.00 90.69 81 ALA A O 1
ATOM 599 N N . TYR A 1 82 ? 3.920 -8.330 17.698 1.00 93.56 82 TYR A N 1
ATOM 600 C CA . TYR A 1 82 ? 2.606 -7.982 17.172 1.00 93.56 82 TYR A CA 1
ATOM 601 C C . TYR A 1 82 ? 1.951 -9.182 16.487 1.00 93.56 82 TYR A C 1
ATOM 603 O O . TYR A 1 82 ? 0.823 -9.532 16.827 1.00 93.56 82 TYR A O 1
ATOM 611 N N . HIS A 1 83 ? 2.689 -9.880 15.623 1.00 94.75 83 HIS A N 1
ATOM 612 C CA . HIS A 1 83 ? 2.202 -11.059 14.920 1.00 94.75 83 HIS A CA 1
ATOM 613 C C . HIS A 1 83 ? 1.705 -12.161 15.862 1.00 94.75 83 HIS A C 1
ATOM 615 O O . HIS A 1 83 ? 0.588 -12.653 15.695 1.00 94.75 83 HIS A O 1
ATOM 621 N N . ARG A 1 84 ? 2.473 -12.489 16.910 1.00 92.81 84 ARG A N 1
ATOM 622 C CA . ARG A 1 84 ? 2.071 -13.489 17.918 1.00 92.81 84 ARG A CA 1
ATOM 623 C C . ARG A 1 84 ? 0.746 -13.147 18.604 1.00 92.81 84 ARG A C 1
ATOM 625 O O . ARG A 1 84 ? -0.009 -14.052 18.951 1.00 92.81 84 ARG A O 1
ATOM 632 N N . ASN A 1 85 ? 0.470 -11.859 18.792 1.00 92.69 85 ASN A N 1
ATOM 633 C CA . ASN A 1 85 ? -0.695 -11.376 19.528 1.00 92.69 85 ASN A CA 1
ATOM 634 C C . ASN A 1 85 ? -1.896 -11.041 18.633 1.00 92.69 85 ASN A C 1
ATOM 636 O O . ASN A 1 85 ? -2.995 -10.835 19.149 1.00 92.69 85 ASN A O 1
ATOM 640 N N . VAL A 1 86 ? -1.725 -10.988 17.308 1.00 93.44 86 VAL A N 1
ATOM 641 C CA . VAL A 1 86 ? -2.804 -10.572 16.410 1.00 93.44 86 VAL A CA 1
ATOM 642 C C . VAL A 1 86 ? -3.879 -11.657 16.330 1.00 93.44 86 VAL A C 1
ATOM 644 O O . VAL A 1 86 ? -3.626 -12.798 15.935 1.00 93.44 86 VAL A O 1
ATOM 647 N N . VAL A 1 87 ? -5.105 -11.310 16.719 1.00 90.75 87 VAL A N 1
ATOM 648 C CA . VAL A 1 87 ? -6.268 -12.220 16.667 1.00 90.75 87 VAL A CA 1
ATOM 649 C C . VAL A 1 87 ? -6.981 -12.118 15.319 1.00 90.75 87 VAL A C 1
ATOM 651 O O . VAL A 1 87 ? -7.705 -13.020 14.896 1.00 90.75 87 VAL A O 1
ATOM 654 N N . ASN A 1 88 ? -6.809 -10.996 14.623 1.00 92.94 88 ASN A N 1
ATOM 655 C CA . ASN A 1 88 ? -7.445 -10.773 13.342 1.00 92.94 88 ASN A CA 1
ATOM 656 C C . ASN A 1 88 ? -6.815 -11.646 12.248 1.00 92.94 88 ASN A C 1
ATOM 658 O O . ASN A 1 88 ? -5.647 -11.469 11.918 1.00 92.94 88 ASN A O 1
ATOM 662 N N . ARG A 1 89 ? -7.605 -12.541 11.638 1.00 94.69 89 ARG A N 1
ATOM 663 C CA . ARG A 1 89 ? -7.119 -13.451 10.587 1.00 94.69 89 ARG A CA 1
ATOM 664 C C . ARG A 1 89 ? -6.559 -12.738 9.352 1.00 94.69 89 ARG A C 1
ATOM 666 O O . ARG A 1 89 ? -5.640 -13.258 8.742 1.00 94.69 89 ARG A O 1
ATOM 673 N N . HIS A 1 90 ? -7.111 -11.580 8.980 1.00 95.19 90 HIS A N 1
ATOM 674 C CA . HIS A 1 90 ? -6.680 -10.849 7.786 1.00 95.19 90 HIS A CA 1
ATOM 675 C C . HIS A 1 90 ? -5.347 -10.146 8.037 1.00 95.19 90 HIS A C 1
ATOM 677 O O . HIS A 1 90 ? -4.453 -10.223 7.204 1.00 95.19 90 HIS A O 1
ATOM 683 N N . VAL A 1 91 ? -5.179 -9.543 9.219 1.00 96.00 91 VAL A N 1
ATOM 684 C CA . VAL A 1 91 ? -3.881 -8.986 9.629 1.00 96.00 91 VAL A CA 1
ATOM 685 C C . VAL A 1 91 ? -2.851 -10.096 9.812 1.00 96.00 91 VAL A C 1
ATOM 687 O O . VAL A 1 91 ? -1.712 -9.935 9.400 1.00 96.00 91 VAL A O 1
ATOM 690 N N . ARG A 1 92 ? -3.242 -11.238 10.389 1.00 96.25 92 ARG A N 1
ATOM 691 C CA . ARG A 1 92 ? -2.344 -12.388 10.535 1.00 96.25 92 ARG A CA 1
ATOM 692 C C . ARG A 1 92 ? -1.843 -12.881 9.181 1.00 96.25 92 ARG A C 1
ATOM 694 O O . ARG A 1 92 ? -0.641 -12.973 9.016 1.00 96.25 92 ARG A O 1
ATOM 701 N N . ALA A 1 93 ? -2.739 -13.099 8.218 1.00 96.69 93 ALA A N 1
ATOM 702 C CA . ALA A 1 93 ? -2.357 -13.521 6.872 1.00 96.69 93 ALA A CA 1
ATOM 703 C C . ALA A 1 93 ? -1.401 -12.522 6.194 1.00 96.69 93 ALA A C 1
ATOM 705 O O . ALA A 1 93 ? -0.423 -12.938 5.584 1.00 96.69 93 ALA A O 1
ATOM 706 N N . LEU A 1 94 ? -1.644 -11.214 6.356 1.00 97.25 94 LEU A N 1
ATOM 707 C CA . LEU A 1 94 ? -0.721 -10.176 5.890 1.00 97.25 94 LEU A CA 1
ATOM 708 C C . LEU A 1 94 ? 0.653 -10.293 6.574 1.00 97.25 94 LEU A C 1
ATOM 710 O O . LEU A 1 94 ? 1.681 -10.243 5.914 1.00 97.25 94 LEU A O 1
ATOM 714 N N . LEU A 1 95 ? 0.702 -10.468 7.895 1.00 97.00 95 LEU A N 1
ATOM 715 C CA . LEU A 1 95 ? 1.970 -10.597 8.620 1.00 97.00 95 LEU A CA 1
ATOM 716 C C . LEU A 1 95 ? 2.708 -11.904 8.298 1.00 97.00 95 LEU A C 1
ATOM 718 O O . LEU A 1 95 ? 3.933 -11.882 8.221 1.00 97.00 95 LEU A O 1
ATOM 722 N N . ASP A 1 96 ? 1.993 -13.010 8.087 1.00 96.50 96 ASP A N 1
ATOM 723 C CA . ASP A 1 96 ? 2.561 -14.291 7.649 1.00 96.50 96 ASP A CA 1
ATOM 724 C C . ASP A 1 96 ? 3.282 -14.144 6.301 1.00 96.50 96 ASP A C 1
ATOM 726 O O . ASP A 1 96 ? 4.346 -14.727 6.099 1.00 96.50 96 ASP A O 1
ATOM 730 N N . GLU A 1 97 ? 2.735 -13.323 5.402 1.00 95.50 97 GLU A N 1
ATOM 731 C CA . GLU A 1 97 ? 3.370 -12.972 4.133 1.00 95.50 97 GLU A CA 1
ATOM 732 C C . GLU A 1 97 ? 4.581 -12.045 4.324 1.00 95.50 97 GLU A C 1
ATOM 734 O O . GLU A 1 97 ? 5.632 -12.276 3.732 1.00 95.50 97 GLU A O 1
ATOM 739 N N . LEU A 1 98 ? 4.462 -11.005 5.158 1.00 96.25 98 LEU A N 1
ATOM 740 C CA . LEU A 1 98 ? 5.486 -9.960 5.281 1.00 96.25 98 LEU A CA 1
ATOM 741 C C . LEU A 1 98 ? 6.692 -10.353 6.146 1.00 96.25 98 LEU A C 1
ATOM 743 O O . LEU A 1 98 ? 7.806 -9.896 5.893 1.00 96.25 98 LEU A O 1
ATOM 747 N N . ILE A 1 99 ? 6.513 -11.184 7.176 1.00 94.00 99 ILE A N 1
ATOM 748 C CA . ILE A 1 99 ? 7.584 -11.547 8.122 1.00 94.00 99 ILE A CA 1
ATOM 749 C C . ILE A 1 99 ? 8.807 -12.178 7.450 1.00 94.00 99 ILE A C 1
ATOM 751 O O . ILE A 1 99 ? 9.921 -11.780 7.799 1.00 94.00 99 ILE A O 1
ATOM 755 N N . PRO A 1 100 ? 8.663 -13.107 6.486 1.00 91.81 100 PRO A N 1
ATOM 756 C CA . PRO A 1 100 ? 9.800 -13.619 5.729 1.00 91.81 100 PRO A CA 1
ATOM 757 C C . PRO A 1 100 ? 10.633 -12.523 5.049 1.00 91.81 100 PRO A C 1
ATOM 759 O O . PRO A 1 100 ? 11.826 -12.704 4.841 1.00 91.81 100 PRO A O 1
ATOM 762 N N . HIS A 1 101 ? 10.068 -11.356 4.733 1.00 92.81 101 HIS A N 1
ATOM 763 C CA . HIS A 1 101 ? 10.827 -10.270 4.110 1.00 92.81 101 HIS A CA 1
ATOM 764 C C . HIS A 1 101 ? 11.733 -9.508 5.088 1.00 92.81 101 HIS A C 1
ATOM 766 O O . HIS A 1 101 ? 12.656 -8.831 4.640 1.00 92.81 101 HIS A O 1
ATOM 772 N N . LEU A 1 102 ? 11.565 -9.672 6.408 1.00 91.62 102 LEU A N 1
ATOM 773 C CA . LEU A 1 102 ? 12.415 -9.024 7.419 1.00 91.62 102 LEU A CA 1
ATOM 774 C C . LEU A 1 102 ? 13.904 -9.322 7.214 1.00 91.62 102 LEU A C 1
ATOM 776 O O . LEU A 1 102 ? 14.738 -8.437 7.366 1.00 91.62 102 LEU A O 1
ATOM 780 N N . GLN A 1 103 ? 14.237 -10.551 6.815 1.00 88.00 103 GLN A N 1
ATOM 781 C CA . GLN A 1 103 ? 15.620 -10.983 6.581 1.00 88.00 103 GLN A CA 1
ATOM 782 C C . GLN A 1 103 ? 16.282 -10.332 5.356 1.00 88.00 103 GLN A C 1
ATOM 784 O O . GLN A 1 103 ? 17.488 -10.465 5.167 1.00 88.00 103 GLN A O 1
ATOM 789 N N . ARG A 1 104 ? 15.504 -9.644 4.512 1.00 90.94 104 ARG A N 1
ATOM 790 C CA . ARG A 1 104 ? 16.001 -8.933 3.326 1.00 90.94 104 ARG A CA 1
ATOM 791 C C . ARG A 1 104 ? 16.351 -7.480 3.632 1.00 90.94 104 ARG A C 1
ATOM 793 O O . ARG A 1 104 ? 17.012 -6.833 2.824 1.00 90.94 104 ARG A O 1
ATOM 800 N N . VAL A 1 105 ? 15.928 -6.967 4.785 1.00 91.56 105 VAL A N 1
ATOM 801 C CA . VAL A 1 105 ? 16.218 -5.599 5.211 1.00 91.56 105 VAL A CA 1
ATOM 802 C C . VAL A 1 105 ? 17.540 -5.597 5.970 1.00 91.56 105 VAL A C 1
ATOM 804 O O . VAL A 1 105 ? 17.629 -6.107 7.086 1.00 91.56 105 VAL A O 1
ATOM 807 N N . SER A 1 106 ? 18.582 -5.046 5.353 1.00 89.31 106 SER A N 1
ATOM 808 C CA . SER A 1 106 ? 19.931 -5.012 5.924 1.00 89.31 106 SER A CA 1
ATOM 809 C C . SER A 1 106 ? 20.112 -3.875 6.925 1.00 89.31 106 SER A C 1
ATOM 811 O O . SER A 1 106 ? 20.949 -3.971 7.819 1.00 89.31 106 SER A O 1
ATOM 813 N N . THR A 1 107 ? 19.350 -2.788 6.777 1.00 89.75 107 THR A N 1
ATOM 814 C CA . THR A 1 107 ? 19.449 -1.598 7.627 1.00 89.75 107 THR A CA 1
ATOM 815 C C . THR A 1 107 ? 18.067 -1.027 7.929 1.00 89.75 107 THR A C 1
ATOM 817 O O . THR A 1 107 ? 17.256 -0.821 7.025 1.00 89.75 107 THR A O 1
ATOM 820 N N . TRP A 1 108 ? 17.832 -0.755 9.215 1.00 89.62 108 TRP A N 1
ATOM 821 C CA . TRP A 1 108 ? 16.648 -0.080 9.741 1.00 89.62 108 TRP A CA 1
ATOM 822 C C . TRP A 1 108 ? 17.073 1.267 10.326 1.00 89.62 108 TRP A C 1
ATOM 824 O O . TRP A 1 108 ? 17.765 1.319 11.342 1.00 89.62 108 TRP A O 1
ATOM 834 N N . THR A 1 109 ? 16.669 2.359 9.682 1.00 89.25 109 THR A N 1
ATOM 835 C CA . THR A 1 109 ? 17.072 3.718 10.053 1.00 89.25 109 THR A CA 1
ATOM 836 C C . THR A 1 109 ? 15.887 4.475 10.663 1.00 89.25 109 THR A C 1
ATOM 838 O O . THR A 1 109 ? 15.026 4.972 9.930 1.00 89.25 109 THR A O 1
ATOM 841 N N . PRO A 1 110 ? 15.809 4.622 11.998 1.00 86.94 110 PRO A N 1
ATOM 842 C CA . PRO A 1 110 ? 14.796 5.472 12.607 1.00 86.94 110 PRO A CA 1
ATOM 843 C C . PRO A 1 110 ? 15.050 6.939 12.241 1.00 86.94 110 PRO A C 1
ATOM 845 O O . PRO A 1 110 ? 16.125 7.483 12.490 1.00 86.94 110 PRO A O 1
ATOM 848 N N . ALA A 1 111 ? 14.035 7.605 11.703 1.00 81.12 111 ALA A N 1
ATOM 849 C CA . ALA A 1 111 ? 14.046 9.028 11.396 1.00 81.12 111 ALA A CA 1
ATOM 850 C C . ALA A 1 111 ? 13.134 9.800 12.369 1.00 81.12 111 ALA A C 1
ATOM 852 O O . ALA A 1 111 ? 12.050 9.318 12.724 1.00 81.12 111 ALA A O 1
ATOM 853 N N . PRO A 1 112 ? 13.529 11.010 12.810 1.00 74.62 112 PRO A N 1
ATOM 854 C CA . PRO A 1 112 ? 12.657 11.859 13.609 1.00 74.62 112 PRO A CA 1
ATOM 855 C C . PRO A 1 112 ? 11.438 12.295 12.782 1.00 74.62 112 PRO A C 1
ATOM 857 O O . PRO A 1 112 ? 11.575 12.748 11.649 1.00 74.62 112 PRO A O 1
ATOM 860 N N . GLY A 1 113 ? 10.241 12.183 13.358 1.00 70.56 113 GLY A N 1
ATOM 861 C CA . GLY A 1 113 ? 8.987 12.548 12.694 1.00 70.56 113 GLY A CA 1
ATOM 862 C C . GLY A 1 113 ? 7.850 11.579 13.000 1.00 70.56 113 GLY A C 1
ATOM 863 O O . GLY A 1 113 ? 7.976 10.711 13.864 1.00 70.56 113 GLY A O 1
ATOM 864 N N . THR A 1 114 ? 6.732 11.737 12.289 1.00 64.81 114 THR A N 1
ATOM 865 C CA . THR A 1 114 ? 5.545 10.876 12.401 1.00 64.81 114 THR A CA 1
ATOM 866 C C . THR A 1 114 ? 5.006 10.517 11.019 1.00 64.81 114 THR A C 1
ATOM 868 O O . THR A 1 114 ? 4.897 11.395 10.164 1.00 64.81 114 THR A O 1
ATOM 871 N N . GLY A 1 115 ? 4.577 9.266 10.833 1.00 63.47 115 GLY A N 1
ATOM 872 C CA . GLY A 1 115 ? 3.590 8.902 9.806 1.00 63.47 115 GLY A CA 1
ATOM 873 C C . GLY A 1 115 ? 4.107 8.462 8.432 1.00 63.47 115 GLY A C 1
ATOM 874 O O . GLY A 1 115 ? 3.278 8.223 7.550 1.00 63.47 115 GLY A O 1
ATOM 875 N N . GLY A 1 116 ? 5.419 8.317 8.239 1.00 78.62 116 GLY A N 1
ATOM 876 C CA . GLY A 1 116 ? 5.985 7.865 6.966 1.00 78.62 116 GLY A CA 1
ATOM 877 C C . GLY A 1 116 ? 7.276 7.074 7.123 1.00 78.62 116 GLY A C 1
ATOM 878 O O . GLY A 1 116 ? 7.880 7.057 8.195 1.00 78.62 116 GLY A O 1
ATOM 879 N N . GLY A 1 117 ? 7.688 6.444 6.037 1.00 87.81 117 GLY A N 1
ATOM 880 C CA . GLY A 1 117 ? 8.980 5.810 5.880 1.00 87.81 117 GLY A CA 1
ATOM 881 C C . GLY A 1 117 ? 9.404 5.859 4.418 1.00 87.81 117 GLY A C 1
ATOM 882 O O . GLY A 1 117 ? 8.777 6.524 3.587 1.00 87.81 117 GLY A O 1
ATOM 883 N N . HIS A 1 118 ? 10.533 5.232 4.142 1.00 91.06 118 HIS A N 1
ATOM 884 C CA . HIS A 1 118 ? 11.042 5.048 2.803 1.00 91.06 118 HIS A CA 1
ATOM 885 C C . HIS A 1 118 ? 11.828 3.747 2.750 1.00 91.06 118 HIS A C 1
ATOM 887 O O . HIS A 1 118 ? 12.754 3.540 3.540 1.00 91.06 118 HIS A O 1
ATOM 893 N N . THR A 1 119 ? 11.466 2.914 1.783 1.00 93.31 119 THR A N 1
ATOM 894 C CA . THR A 1 119 ? 12.146 1.672 1.445 1.00 93.31 119 THR A CA 1
ATOM 895 C C . THR A 1 119 ? 12.983 1.889 0.195 1.00 93.31 119 THR A C 1
ATOM 897 O O . THR A 1 119 ? 12.492 2.427 -0.795 1.00 93.31 119 THR A O 1
ATOM 900 N N . ARG A 1 120 ? 14.238 1.444 0.232 1.00 91.31 120 ARG A N 1
ATOM 901 C CA . ARG A 1 120 ? 15.169 1.512 -0.895 1.00 91.31 120 ARG A CA 1
ATOM 902 C C . ARG A 1 120 ? 15.666 0.121 -1.257 1.00 91.31 120 ARG A C 1
ATOM 904 O O . ARG A 1 120 ? 16.128 -0.608 -0.380 1.00 91.31 120 ARG A O 1
ATOM 911 N N . ASN A 1 121 ? 15.642 -0.224 -2.545 1.00 90.38 121 ASN A N 1
ATOM 912 C CA . ASN A 1 121 ? 16.294 -1.433 -3.052 1.00 90.38 121 ASN A CA 1
ATOM 913 C C . ASN A 1 121 ? 17.805 -1.187 -3.216 1.00 90.38 121 ASN A C 1
ATOM 915 O O . ASN A 1 121 ? 18.232 -0.286 -3.941 1.00 90.38 121 ASN A O 1
ATOM 919 N N . LEU A 1 122 ? 18.623 -1.987 -2.533 1.00 88.19 122 LEU A N 1
ATOM 920 C CA . LEU A 1 122 ? 20.088 -1.941 -2.589 1.00 88.19 122 LEU A CA 1
ATOM 921 C C . LEU A 1 122 ? 20.666 -2.864 -3.675 1.00 88.19 122 LEU A C 1
ATOM 923 O O . LEU A 1 122 ? 21.880 -2.897 -3.870 1.00 88.19 122 LEU A O 1
ATOM 927 N N . GLY A 1 123 ? 19.809 -3.587 -4.398 1.00 83.94 123 GLY A N 1
ATOM 928 C CA . GLY A 1 123 ? 20.200 -4.566 -5.404 1.00 83.94 123 GLY A CA 1
ATOM 929 C C . GLY A 1 123 ? 20.424 -5.962 -4.814 1.00 83.94 123 GLY A C 1
ATOM 930 O O . GLY A 1 123 ? 20.057 -6.220 -3.665 1.00 83.94 123 GLY A O 1
ATOM 931 N N . PRO A 1 124 ? 20.985 -6.894 -5.600 1.00 82.44 124 PRO A N 1
ATOM 932 C CA . PRO A 1 124 ? 21.062 -8.297 -5.221 1.00 82.44 124 PRO A CA 1
ATOM 933 C C . PRO A 1 124 ? 21.952 -8.536 -3.992 1.00 82.44 124 PRO A C 1
ATOM 935 O O . PRO A 1 124 ? 23.086 -8.064 -3.910 1.00 82.44 124 PRO A O 1
ATOM 938 N N . ALA A 1 125 ? 21.446 -9.333 -3.055 1.00 76.75 125 ALA A N 1
ATOM 939 C CA . ALA A 1 125 ? 22.180 -9.875 -1.927 1.00 76.75 125 ALA A CA 1
ATOM 940 C C . ALA A 1 125 ? 23.205 -10.923 -2.393 1.00 76.75 125 ALA A C 1
ATOM 942 O O . ALA A 1 125 ? 22.915 -11.698 -3.310 1.00 76.75 125 ALA A O 1
ATOM 943 N N . PRO A 1 126 ? 24.341 -11.079 -1.687 1.00 70.25 126 PRO A N 1
ATOM 944 C CA . PRO A 1 126 ? 25.279 -12.180 -1.933 1.00 70.25 126 PRO A CA 1
ATOM 945 C C . PRO A 1 126 ? 24.638 -13.575 -1.830 1.00 70.25 126 PRO A C 1
ATOM 947 O O . PRO A 1 126 ? 25.103 -14.526 -2.450 1.00 70.25 126 PRO A O 1
ATOM 950 N N . THR A 1 127 ? 23.568 -13.701 -1.044 1.00 64.69 127 THR A N 1
ATOM 951 C CA . THR A 1 127 ? 22.828 -14.947 -0.794 1.00 64.69 127 THR A CA 1
ATOM 952 C C . THR A 1 127 ? 21.643 -15.163 -1.743 1.00 64.69 127 THR A C 1
ATOM 954 O O . THR A 1 127 ? 20.907 -16.132 -1.573 1.00 64.69 127 THR A O 1
ATOM 957 N N . GLY A 1 128 ? 21.453 -14.284 -2.733 1.00 72.81 128 GLY A N 1
ATOM 958 C CA . GLY A 1 128 ? 20.304 -14.281 -3.643 1.00 72.81 128 GLY A CA 1
ATOM 959 C C . GLY A 1 128 ? 19.134 -13.410 -3.160 1.00 72.81 128 GLY A C 1
ATOM 960 O O . GLY A 1 128 ? 18.980 -13.167 -1.963 1.00 72.81 128 GLY A O 1
ATOM 961 N N . GLY A 1 129 ? 18.314 -12.942 -4.111 1.00 78.81 129 GLY A N 1
ATOM 962 C CA . GLY A 1 129 ? 17.249 -11.950 -3.879 1.00 78.81 129 GLY A CA 1
ATOM 963 C C . GLY A 1 129 ? 17.786 -10.524 -3.709 1.00 78.81 129 GLY A C 1
ATOM 964 O O . GLY A 1 129 ? 18.997 -10.340 -3.719 1.00 78.81 129 GLY A O 1
ATOM 965 N N . SER A 1 130 ? 16.922 -9.515 -3.563 1.00 87.38 130 SER A N 1
ATOM 966 C CA . SER A 1 130 ? 17.344 -8.129 -3.295 1.00 87.38 130 SER A CA 1
ATOM 967 C C . SER A 1 130 ? 17.559 -7.865 -1.796 1.00 87.38 130 SER A C 1
ATOM 969 O O . SER A 1 130 ? 16.906 -8.484 -0.951 1.00 87.38 130 SER A O 1
ATOM 971 N N . GLN A 1 131 ? 18.468 -6.941 -1.463 1.00 92.12 131 GLN A N 1
ATOM 972 C CA . GLN A 1 131 ? 18.592 -6.337 -0.130 1.00 92.12 131 GLN A CA 1
ATOM 973 C C . GLN A 1 131 ? 17.930 -4.967 -0.088 1.00 92.12 131 GLN A C 1
ATOM 975 O O . GLN A 1 131 ? 17.901 -4.252 -1.087 1.00 92.12 131 GLN A O 1
ATOM 980 N N . TYR A 1 132 ? 17.461 -4.580 1.095 1.00 93.12 132 TYR A N 1
ATOM 981 C CA . TYR A 1 132 ? 16.728 -3.337 1.292 1.00 93.12 132 TYR A CA 1
ATOM 982 C C . TYR A 1 132 ? 17.234 -2.549 2.491 1.00 93.12 132 TYR A C 1
ATOM 984 O O . TYR A 1 132 ? 17.674 -3.117 3.491 1.00 93.12 132 TYR A O 1
ATOM 992 N N . GLU A 1 133 ? 17.103 -1.233 2.402 1.00 93.06 133 GLU A N 1
ATOM 993 C CA . GLU A 1 133 ? 17.174 -0.330 3.546 1.00 93.06 133 GLU A CA 1
ATOM 994 C C . GLU A 1 133 ? 15.784 0.249 3.793 1.00 93.06 133 GLU A C 1
ATOM 996 O O . GLU A 1 133 ? 15.112 0.676 2.852 1.00 93.06 133 GLU A O 1
ATOM 1001 N N . ILE A 1 134 ? 15.363 0.275 5.056 1.00 93.19 134 ILE A N 1
ATOM 1002 C CA . ILE A 1 134 ? 14.121 0.922 5.471 1.00 93.19 134 ILE A CA 1
ATOM 1003 C C . ILE A 1 134 ? 14.461 2.056 6.422 1.00 93.19 134 ILE A C 1
ATOM 1005 O O . ILE A 1 134 ? 15.016 1.841 7.498 1.00 93.19 134 ILE A O 1
ATOM 1009 N N . SER A 1 135 ? 14.052 3.265 6.057 1.00 91.25 135 SER A N 1
ATOM 1010 C CA . SER A 1 135 ? 13.964 4.388 6.984 1.00 91.25 135 SER A CA 1
ATOM 1011 C C . SER A 1 135 ? 12.516 4.589 7.414 1.00 91.25 135 SER A C 1
ATOM 1013 O O . SER A 1 135 ? 11.605 4.468 6.601 1.00 91.25 135 SER A O 1
ATOM 1015 N N . TYR A 1 136 ? 12.268 4.866 8.691 1.00 88.12 136 TYR A N 1
ATOM 1016 C CA . TYR A 1 136 ? 10.901 4.963 9.210 1.00 88.12 136 TYR A CA 1
ATOM 1017 C C . TYR A 1 136 ? 10.791 6.010 10.310 1.00 88.12 136 TYR A C 1
ATOM 1019 O O . TYR A 1 136 ? 11.698 6.195 11.121 1.00 88.12 136 TYR A O 1
ATOM 1027 N N . ALA A 1 137 ? 9.652 6.695 10.360 1.00 83.56 137 ALA A N 1
ATOM 1028 C CA . ALA A 1 137 ? 9.334 7.623 11.431 1.00 83.56 137 ALA A CA 1
ATOM 1029 C C . ALA A 1 137 ? 9.225 6.865 12.764 1.00 83.56 137 ALA A C 1
ATOM 1031 O O . ALA A 1 137 ? 8.296 6.086 12.979 1.00 83.56 137 ALA A O 1
ATOM 1032 N N . SER A 1 138 ? 10.173 7.102 13.672 1.00 76.44 138 SER A N 1
ATOM 1033 C CA . SER A 1 138 ? 10.227 6.408 14.965 1.00 76.44 138 SER A CA 1
ATOM 1034 C C . SER A 1 138 ? 9.376 7.075 16.052 1.00 76.44 138 SER A C 1
ATOM 1036 O O . SER A 1 138 ? 9.137 6.469 17.102 1.00 76.44 138 SER A O 1
ATOM 1038 N N . GLY A 1 139 ? 8.892 8.298 15.808 1.00 66.50 139 GLY A N 1
ATOM 1039 C CA . GLY A 1 139 ? 7.977 9.019 16.689 1.00 66.50 139 GLY A CA 1
ATOM 1040 C C . GLY A 1 139 ? 6.520 8.565 16.549 1.00 66.50 139 GLY A C 1
ATOM 1041 O O . GLY A 1 139 ? 6.098 8.064 15.510 1.00 66.50 139 GLY A O 1
ATOM 1042 N N . GLY A 1 140 ? 5.727 8.778 17.602 1.00 73.31 140 GLY A N 1
ATOM 1043 C CA . GLY A 1 140 ? 4.308 8.411 17.648 1.00 73.31 140 GLY A CA 1
ATOM 1044 C C . GLY A 1 140 ? 4.009 7.249 18.599 1.00 73.31 140 GLY A C 1
ATOM 1045 O O . GLY A 1 140 ? 4.845 6.861 19.413 1.00 73.31 140 GLY A O 1
ATOM 1046 N N . ARG A 1 141 ? 2.778 6.730 18.527 1.00 81.75 141 ARG A N 1
ATOM 1047 C CA . ARG A 1 141 ? 2.331 5.562 19.308 1.00 81.75 141 ARG A CA 1
ATOM 1048 C C . ARG A 1 141 ? 2.876 4.276 18.682 1.00 81.75 141 ARG A C 1
ATOM 1050 O O . ARG A 1 141 ? 3.096 4.236 17.474 1.00 81.75 141 ARG A O 1
ATOM 1057 N N . ASP A 1 142 ? 2.989 3.201 19.459 1.00 82.56 142 ASP A N 1
ATOM 1058 C CA . ASP A 1 142 ? 3.426 1.891 18.945 1.00 82.56 142 ASP A CA 1
ATOM 1059 C C . ASP A 1 142 ? 2.566 1.393 17.770 1.00 82.56 142 ASP A C 1
ATOM 1061 O O . ASP A 1 142 ? 3.080 0.776 16.839 1.00 82.56 142 ASP A O 1
ATOM 1065 N N . SER A 1 143 ? 1.266 1.714 17.764 1.00 83.12 143 SER A N 1
ATOM 1066 C CA . SER A 1 143 ? 0.373 1.411 16.640 1.00 83.12 143 SER A CA 1
ATOM 1067 C C . SER A 1 143 ? 0.749 2.144 15.350 1.00 83.12 143 SER A C 1
ATOM 1069 O O . SER A 1 143 ? 0.603 1.568 14.276 1.00 83.12 143 SER A O 1
ATOM 1071 N N . GLU A 1 144 ? 1.272 3.373 15.435 1.00 88.62 144 GLU A N 1
ATOM 1072 C CA . GLU A 1 144 ? 1.802 4.089 14.267 1.00 88.62 144 GLU A CA 1
ATOM 1073 C C . GLU A 1 144 ? 3.051 3.414 13.743 1.00 88.62 144 GLU A C 1
ATOM 1075 O O . GLU A 1 144 ? 3.156 3.155 12.547 1.00 88.62 144 GLU A O 1
ATOM 1080 N N . ARG A 1 145 ? 3.983 3.105 14.649 1.00 87.69 145 ARG A N 1
ATOM 1081 C CA . ARG A 1 145 ? 5.258 2.502 14.277 1.00 87.69 145 ARG A CA 1
ATOM 1082 C C . ARG A 1 145 ? 5.036 1.170 13.574 1.00 87.69 145 ARG A C 1
ATOM 1084 O O . ARG A 1 145 ? 5.564 0.970 12.492 1.00 87.69 145 ARG A O 1
ATOM 1091 N N . ILE A 1 146 ? 4.200 0.294 14.131 1.00 91.88 146 ILE A N 1
ATOM 1092 C CA . ILE A 1 146 ? 3.900 -1.011 13.526 1.00 91.88 146 ILE A CA 1
ATOM 1093 C C . ILE A 1 146 ? 3.237 -0.855 12.159 1.00 91.88 146 ILE A C 1
ATOM 1095 O O . ILE A 1 146 ? 3.603 -1.567 11.229 1.00 91.88 146 ILE A O 1
ATOM 1099 N N . ALA A 1 147 ? 2.297 0.080 12.013 1.00 94.44 147 ALA A N 1
ATOM 1100 C CA . ALA A 1 147 ? 1.642 0.308 10.731 1.00 94.44 147 ALA A CA 1
ATOM 1101 C C . ALA A 1 147 ? 2.619 0.840 9.667 1.00 94.44 147 ALA A C 1
ATOM 1103 O O . ALA A 1 147 ? 2.549 0.406 8.522 1.00 94.44 147 ALA A O 1
ATOM 1104 N N . VAL A 1 148 ? 3.570 1.704 10.049 1.00 93.75 148 VAL A N 1
ATOM 1105 C CA . VAL A 1 148 ? 4.664 2.145 9.166 1.00 93.75 148 VAL A CA 1
ATOM 1106 C C . VAL A 1 148 ? 5.587 0.979 8.813 1.00 93.75 148 VAL A C 1
ATOM 1108 O O . VAL A 1 148 ? 5.875 0.783 7.643 1.00 93.75 148 VAL A O 1
ATOM 1111 N N . LEU A 1 149 ? 6.011 0.154 9.773 1.00 93.38 149 LEU A N 1
ATOM 1112 C CA . LEU A 1 149 ? 6.874 -0.994 9.468 1.00 93.38 149 LEU A CA 1
ATOM 1113 C C . LEU A 1 149 ? 6.187 -1.991 8.515 1.00 93.38 149 LEU A C 1
ATOM 1115 O O 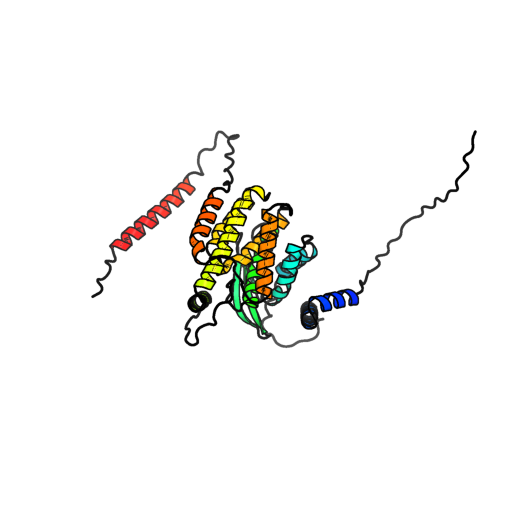. LEU A 1 149 ? 6.824 -2.503 7.600 1.00 93.38 149 LEU A O 1
ATOM 1119 N N . VAL A 1 150 ? 4.882 -2.232 8.691 1.00 96.38 150 VAL A N 1
ATOM 1120 C CA . VAL A 1 150 ? 4.073 -3.044 7.765 1.00 96.38 150 VAL A CA 1
ATOM 1121 C C . VAL A 1 150 ? 3.971 -2.388 6.386 1.00 96.38 150 VAL A C 1
ATOM 1123 O O . VAL A 1 150 ? 4.099 -3.082 5.380 1.00 96.38 150 VAL A O 1
ATOM 1126 N N . HIS A 1 151 ? 3.777 -1.070 6.323 1.00 97.12 151 HIS A N 1
ATOM 1127 C CA . HIS A 1 151 ? 3.762 -0.311 5.072 1.00 97.12 151 HIS A CA 1
ATOM 1128 C C . HIS A 1 151 ? 5.078 -0.484 4.300 1.00 97.12 151 HIS A C 1
ATOM 1130 O O . HIS A 1 151 ? 5.062 -0.895 3.144 1.00 97.12 151 HIS A O 1
ATOM 1136 N N . GLU A 1 152 ? 6.215 -0.259 4.958 1.00 96.06 152 GLU A N 1
ATOM 1137 C CA . GLU A 1 152 ? 7.534 -0.369 4.327 1.00 96.06 152 GLU A CA 1
ATOM 1138 C C . GLU A 1 152 ? 7.866 -1.811 3.911 1.00 96.06 152 GLU A C 1
ATOM 1140 O O . GLU A 1 152 ? 8.343 -2.056 2.806 1.00 96.06 152 GLU A O 1
ATOM 1145 N N . LEU A 1 153 ? 7.526 -2.809 4.733 1.00 96.50 153 LEU A N 1
ATOM 1146 C CA . LEU A 1 153 ? 7.691 -4.213 4.338 1.00 96.50 153 LEU A CA 1
ATOM 1147 C C . LEU A 1 153 ? 6.780 -4.628 3.184 1.00 96.50 153 LEU A C 1
ATOM 1149 O O . LEU A 1 153 ? 7.137 -5.533 2.432 1.00 96.50 153 LEU A O 1
ATOM 1153 N N . THR A 1 154 ? 5.632 -3.970 3.013 1.00 97.88 154 THR A N 1
ATOM 1154 C CA . THR A 1 154 ? 4.777 -4.212 1.847 1.00 97.88 154 THR A CA 1
ATOM 1155 C C . THR A 1 154 ? 5.483 -3.770 0.566 1.00 97.88 154 THR A C 1
ATOM 1157 O O . THR A 1 154 ? 5.425 -4.501 -0.416 1.00 97.88 154 THR A O 1
ATOM 1160 N N . HIS A 1 155 ? 6.230 -2.657 0.575 1.00 97.25 155 HIS A N 1
ATOM 1161 C CA . HIS A 1 155 ? 7.066 -2.270 -0.573 1.00 97.25 155 HIS A CA 1
ATOM 1162 C C . HIS A 1 155 ? 8.101 -3.349 -0.903 1.00 97.25 155 HIS A C 1
ATOM 1164 O O . HIS A 1 155 ? 8.243 -3.739 -2.061 1.00 97.25 155 HIS A O 1
ATOM 1170 N N . VAL A 1 156 ? 8.758 -3.913 0.117 1.00 96.06 156 VAL A N 1
ATOM 1171 C CA . VAL A 1 156 ? 9.688 -5.038 -0.070 1.00 96.06 156 VAL A CA 1
ATOM 1172 C C . VAL A 1 156 ? 8.989 -6.239 -0.718 1.00 96.06 156 VAL A C 1
ATOM 1174 O O . VAL A 1 156 ? 9.500 -6.784 -1.695 1.00 96.06 156 VAL A O 1
ATOM 1177 N N . ALA A 1 157 ? 7.820 -6.642 -0.215 1.00 96.75 157 ALA A N 1
ATOM 1178 C CA . ALA A 1 157 ? 7.055 -7.757 -0.776 1.00 96.75 157 ALA A CA 1
ATOM 1179 C C . ALA A 1 157 ? 6.618 -7.492 -2.228 1.00 96.75 157 ALA A C 1
ATOM 1181 O O . ALA A 1 157 ? 6.735 -8.371 -3.078 1.00 96.75 157 ALA A O 1
ATOM 1182 N N . VAL A 1 158 ? 6.182 -6.266 -2.531 1.00 96.88 158 VAL A N 1
ATOM 1183 C CA . VAL A 1 158 ? 5.851 -5.808 -3.889 1.00 96.88 158 VAL A CA 1
ATOM 1184 C C . VAL A 1 158 ? 7.053 -5.944 -4.820 1.00 96.88 158 VAL A C 1
ATOM 1186 O O . VAL A 1 158 ? 6.927 -6.505 -5.909 1.00 96.88 158 VAL A O 1
ATOM 1189 N N . ASN A 1 159 ? 8.227 -5.472 -4.399 1.00 95.12 159 ASN A N 1
ATOM 1190 C CA . ASN A 1 159 ? 9.415 -5.551 -5.238 1.00 95.12 159 ASN A CA 1
ATOM 1191 C C . ASN A 1 159 ? 9.862 -6.998 -5.474 1.00 95.12 159 ASN A C 1
ATOM 1193 O O . ASN A 1 159 ? 10.239 -7.339 -6.588 1.00 95.12 159 ASN A O 1
ATOM 1197 N N . GLU A 1 160 ? 9.779 -7.861 -4.462 1.00 94.19 160 GLU A N 1
ATOM 1198 C CA . GLU A 1 160 ? 10.086 -9.288 -4.621 1.00 94.19 160 GLU A CA 1
ATOM 1199 C C . GLU A 1 160 ? 9.072 -10.023 -5.509 1.00 94.19 160 GLU A C 1
ATOM 1201 O O . GLU A 1 160 ? 9.437 -10.986 -6.180 1.00 94.19 160 GLU A O 1
ATOM 1206 N N . ALA A 1 161 ? 7.814 -9.578 -5.536 1.00 95.31 161 ALA A N 1
ATOM 1207 C CA . ALA A 1 161 ? 6.775 -10.178 -6.365 1.00 95.31 161 ALA A CA 1
ATOM 1208 C C . ALA A 1 161 ? 6.889 -9.794 -7.848 1.00 95.31 161 ALA A C 1
ATOM 1210 O O . ALA A 1 161 ? 6.593 -10.614 -8.718 1.00 95.31 161 ALA A O 1
ATOM 1211 N N . TYR A 1 162 ? 7.284 -8.553 -8.144 1.00 94.31 162 TYR A N 1
ATOM 1212 C CA . TYR A 1 162 ? 7.204 -7.997 -9.500 1.00 94.31 162 TYR A CA 1
ATOM 1213 C C . TYR A 1 162 ? 8.552 -7.611 -10.118 1.00 94.31 162 TYR A C 1
ATOM 1215 O O . TYR A 1 162 ? 8.577 -7.224 -11.286 1.00 94.31 162 TYR A O 1
ATOM 1223 N N . ASP A 1 163 ? 9.647 -7.671 -9.353 1.00 90.19 163 ASP A N 1
ATOM 1224 C CA . ASP A 1 163 ? 10.978 -7.187 -9.748 1.00 90.19 163 ASP A CA 1
ATOM 1225 C C . ASP A 1 163 ? 10.918 -5.771 -10.344 1.00 90.19 163 ASP A C 1
ATOM 1227 O O . ASP A 1 163 ? 11.465 -5.489 -11.404 1.00 90.19 163 ASP A O 1
ATOM 1231 N N . SER A 1 164 ? 10.149 -4.878 -9.723 1.00 84.94 164 SER A N 1
ATOM 1232 C CA . SER A 1 164 ? 9.597 -3.676 -10.364 1.00 84.94 164 SER A CA 1
ATOM 1233 C C . SER A 1 164 ? 10.175 -2.355 -9.852 1.00 84.94 164 SER A C 1
ATOM 1235 O O . SER A 1 164 ? 9.597 -1.305 -10.120 1.00 84.94 164 SER A O 1
ATOM 1237 N N . ASP A 1 165 ? 11.285 -2.397 -9.108 1.00 86.81 165 ASP A N 1
ATOM 1238 C CA . ASP A 1 165 ? 11.792 -1.257 -8.337 1.00 86.81 165 ASP A CA 1
ATOM 1239 C C . ASP A 1 165 ? 10.656 -0.647 -7.485 1.00 86.81 165 ASP A C 1
ATOM 1241 O O . ASP A 1 165 ? 10.313 0.513 -7.649 1.00 86.81 165 ASP A O 1
ATOM 1245 N N . MET A 1 166 ? 10.014 -1.418 -6.600 1.00 89.50 166 MET A N 1
ATOM 1246 C CA . MET A 1 166 ? 8.949 -0.939 -5.686 1.00 89.50 166 MET A CA 1
ATOM 1247 C C . MET A 1 166 ? 7.645 -0.458 -6.352 1.00 89.50 166 MET A C 1
ATOM 1249 O O . MET A 1 166 ? 6.804 0.165 -5.699 1.00 89.50 166 MET A O 1
ATOM 1253 N N . LEU A 1 167 ? 7.427 -0.739 -7.638 1.00 93.31 167 LEU A N 1
ATOM 1254 C CA . LEU A 1 167 ? 6.150 -0.439 -8.283 1.00 93.31 167 LEU A CA 1
ATOM 1255 C C . LEU A 1 167 ? 5.133 -1.552 -8.001 1.00 93.31 167 LEU A C 1
ATOM 1257 O O . LEU A 1 167 ? 5.402 -2.731 -8.208 1.00 93.31 167 LEU A O 1
ATOM 1261 N N . ASN A 1 168 ? 3.913 -1.179 -7.627 1.00 94.69 168 ASN A N 1
ATOM 1262 C CA . ASN A 1 168 ? 2.768 -2.047 -7.315 1.00 94.69 168 ASN A CA 1
ATOM 1263 C C . ASN A 1 168 ? 2.180 -2.732 -8.566 1.00 94.69 168 ASN A C 1
ATOM 1265 O O . ASN A 1 168 ? 1.016 -3.129 -8.584 1.00 94.69 168 ASN A O 1
ATOM 1269 N N . TYR A 1 169 ? 2.964 -2.812 -9.638 1.00 95.62 169 TYR A N 1
ATOM 1270 C CA . TYR A 1 169 ? 2.581 -3.340 -10.931 1.00 95.62 169 TYR A CA 1
ATOM 1271 C C . TYR A 1 169 ? 3.811 -3.951 -11.623 1.00 95.62 169 TYR A C 1
ATOM 1273 O O . TYR A 1 169 ? 4.882 -3.335 -11.587 1.00 95.62 169 TYR A O 1
ATOM 1281 N N . PRO A 1 170 ? 3.684 -5.120 -12.279 1.00 93.88 170 PRO A N 1
ATOM 1282 C CA . PRO A 1 170 ? 4.759 -5.685 -13.084 1.00 93.88 170 PRO A CA 1
ATOM 1283 C C . PRO A 1 170 ? 5.024 -4.794 -14.299 1.00 93.88 170 PRO A C 1
ATOM 1285 O O . PRO A 1 170 ? 4.187 -4.650 -15.187 1.00 93.88 170 PRO A O 1
ATOM 1288 N N . VAL A 1 171 ? 6.202 -4.183 -14.337 1.00 93.94 171 VAL A N 1
ATOM 1289 C CA . VAL A 1 171 ? 6.624 -3.314 -15.439 1.00 93.94 171 VAL A CA 1
ATOM 1290 C C . VAL A 1 171 ? 7.653 -4.010 -16.318 1.00 93.94 171 VAL A C 1
ATOM 1292 O O . VAL A 1 171 ? 8.384 -4.900 -15.874 1.00 93.94 171 VAL A O 1
ATOM 1295 N N . ALA A 1 172 ? 7.732 -3.566 -17.570 1.00 93.06 172 ALA A N 1
ATOM 1296 C CA . ALA A 1 172 ? 8.722 -4.025 -18.530 1.00 93.06 172 ALA A CA 1
ATOM 1297 C C . ALA A 1 172 ? 10.151 -3.972 -17.946 1.00 93.06 172 ALA A C 1
ATOM 1299 O O . ALA A 1 172 ? 10.449 -3.122 -17.093 1.00 93.06 172 ALA A O 1
ATOM 1300 N N . PRO A 1 173 ? 11.054 -4.868 -18.386 1.00 90.56 173 PRO A N 1
ATOM 1301 C CA . PRO A 1 173 ? 12.456 -4.789 -18.004 1.00 90.56 173 PRO A CA 1
ATOM 1302 C C . PRO A 1 173 ? 13.065 -3.470 -18.485 1.00 90.56 173 PRO A C 1
ATOM 1304 O O . PRO A 1 173 ? 12.593 -2.852 -19.445 1.00 90.56 173 PRO A O 1
ATOM 1307 N N . LEU A 1 174 ? 14.138 -3.047 -17.822 1.00 88.94 174 LEU A N 1
ATOM 1308 C CA . LEU A 1 174 ? 14.863 -1.849 -18.219 1.00 88.94 174 LEU A CA 1
ATOM 1309 C C . LEU A 1 174 ? 15.418 -2.021 -19.654 1.00 88.94 174 LEU A C 1
ATOM 1311 O O . LEU A 1 174 ? 15.993 -3.073 -19.955 1.00 88.94 174 LEU A O 1
ATOM 1315 N N . PRO A 1 175 ? 15.256 -1.037 -20.560 1.00 89.81 175 PRO A N 1
ATOM 1316 C CA . PRO A 1 175 ? 15.772 -1.140 -21.925 1.00 89.81 175 PRO A CA 1
ATOM 1317 C C . PRO A 1 175 ? 17.292 -1.366 -21.960 1.00 89.81 175 PRO A C 1
ATOM 1319 O O . PRO A 1 175 ? 18.029 -0.779 -21.173 1.00 89.81 175 PRO A O 1
ATOM 1322 N N . ALA A 1 176 ? 17.787 -2.153 -22.922 1.00 88.00 176 ALA A N 1
ATOM 1323 C CA . ALA A 1 176 ? 19.204 -2.545 -23.002 1.00 88.00 176 ALA A CA 1
ATOM 1324 C C . ALA A 1 176 ? 20.205 -1.373 -23.128 1.00 88.00 176 ALA A C 1
ATOM 1326 O O . ALA A 1 176 ? 21.385 -1.544 -22.841 1.00 88.00 176 ALA A O 1
ATOM 1327 N N . GLY A 1 177 ? 19.746 -0.194 -23.559 1.00 88.88 177 GLY A N 1
ATOM 1328 C CA . GLY A 1 177 ? 20.544 1.035 -23.655 1.00 88.88 177 GLY A CA 1
ATOM 1329 C C . GLY A 1 177 ? 20.267 2.054 -22.547 1.00 88.88 177 GLY A C 1
ATOM 1330 O O . GLY A 1 177 ? 20.598 3.223 -22.723 1.00 88.88 177 GLY A O 1
ATOM 1331 N N . SER A 1 178 ? 19.606 1.652 -21.459 1.00 89.25 178 SER A N 1
ATOM 1332 C CA . SER A 1 178 ? 19.264 2.560 -20.366 1.00 89.25 178 SER A CA 1
ATOM 1333 C C . SER A 1 178 ? 20.504 3.162 -19.712 1.00 89.25 178 SER A C 1
ATOM 1335 O O . SER A 1 178 ? 21.469 2.464 -19.398 1.00 89.25 178 SER A O 1
ATOM 1337 N N . THR A 1 179 ? 20.449 4.470 -19.471 1.00 89.75 179 THR A N 1
ATOM 1338 C CA . THR A 1 179 ? 21.451 5.215 -18.696 1.00 89.75 179 THR A CA 1
ATOM 1339 C C . THR A 1 179 ? 20.925 5.613 -17.315 1.00 89.75 179 THR A C 1
ATOM 1341 O O . THR A 1 179 ? 21.532 6.453 -16.650 1.00 89.75 179 THR A O 1
ATOM 1344 N N . ALA A 1 180 ? 19.779 5.070 -16.892 1.00 88.44 180 ALA A N 1
ATOM 1345 C CA . ALA A 1 180 ? 19.151 5.401 -15.620 1.00 88.44 180 ALA A CA 1
ATOM 1346 C C . ALA A 1 180 ? 20.041 4.985 -14.438 1.00 88.44 180 ALA A C 1
ATOM 1348 O O . ALA A 1 180 ? 20.276 3.801 -14.193 1.00 88.44 180 ALA A O 1
ATOM 1349 N N . ALA A 1 181 ? 20.538 5.980 -13.701 1.00 83.25 181 ALA A N 1
ATOM 1350 C CA . ALA A 1 181 ? 21.490 5.776 -12.610 1.00 83.25 181 ALA A CA 1
ATOM 1351 C C . ALA A 1 181 ? 20.818 5.601 -11.237 1.00 83.25 181 ALA A C 1
ATOM 1353 O O . ALA A 1 181 ? 21.382 4.955 -10.353 1.00 83.25 181 ALA A O 1
ATOM 1354 N N . ASP A 1 182 ? 19.618 6.151 -11.050 1.00 87.06 182 ASP A N 1
ATOM 1355 C CA . ASP A 1 182 ? 18.856 6.066 -9.805 1.00 87.06 182 ASP A CA 1
ATOM 1356 C C . ASP A 1 182 ? 17.528 5.316 -9.983 1.00 87.06 182 ASP A C 1
ATOM 1358 O O . ASP A 1 182 ? 17.104 5.003 -11.095 1.00 87.06 182 ASP A O 1
ATOM 1362 N N . GLU A 1 183 ? 16.913 4.960 -8.855 1.00 84.12 183 GLU A N 1
ATOM 1363 C CA . GLU A 1 183 ? 15.686 4.162 -8.810 1.00 84.12 183 GLU A CA 1
ATOM 1364 C C . GLU A 1 183 ? 14.519 4.843 -9.537 1.00 84.12 183 GLU A C 1
ATOM 1366 O O . GLU A 1 183 ? 13.843 4.192 -10.329 1.00 84.12 183 GLU A O 1
ATOM 1371 N N . GLY A 1 184 ? 14.337 6.153 -9.346 1.00 87.19 184 GLY A N 1
ATOM 1372 C CA . GLY A 1 184 ? 13.253 6.904 -9.980 1.00 87.19 184 GLY A CA 1
ATOM 1373 C C . GLY A 1 184 ? 13.388 6.933 -11.501 1.00 87.19 184 GLY A C 1
ATOM 1374 O O . GLY A 1 184 ? 12.433 6.647 -12.218 1.00 87.19 184 GLY A O 1
ATOM 1375 N N . ALA A 1 185 ? 14.598 7.179 -12.011 1.00 89.62 185 ALA A N 1
ATOM 1376 C CA . ALA A 1 185 ? 14.861 7.147 -13.446 1.00 89.62 185 ALA A CA 1
ATOM 1377 C C . ALA A 1 185 ? 14.611 5.755 -14.054 1.00 89.62 185 ALA A C 1
ATOM 1379 O O . ALA A 1 185 ? 14.059 5.651 -15.155 1.00 89.62 185 ALA A O 1
ATOM 1380 N N . ARG A 1 186 ? 14.977 4.678 -13.338 1.00 90.12 186 ARG A N 1
ATOM 1381 C CA . ARG A 1 186 ? 14.697 3.303 -13.781 1.00 90.12 186 ARG A CA 1
ATOM 1382 C C . ARG A 1 186 ? 13.198 3.031 -13.815 1.00 90.12 186 ARG A C 1
ATOM 1384 O O . ARG A 1 186 ? 12.708 2.538 -14.828 1.00 90.12 186 ARG A O 1
ATOM 1391 N N . GLN A 1 187 ? 12.471 3.388 -12.758 1.00 92.06 187 GLN A N 1
ATOM 1392 C CA . GLN A 1 187 ? 11.013 3.257 -12.695 1.00 92.06 187 GLN A CA 1
ATOM 1393 C C . GLN A 1 187 ? 10.347 3.987 -13.869 1.00 92.06 187 GLN A C 1
ATOM 1395 O O . GLN A 1 187 ? 9.557 3.383 -14.593 1.00 92.06 187 GLN A O 1
ATOM 1400 N N . ASP A 1 188 ? 10.717 5.244 -14.122 1.00 92.88 188 ASP A N 1
ATOM 1401 C CA . ASP A 1 188 ? 10.157 6.053 -15.209 1.00 92.88 188 ASP A CA 1
ATOM 1402 C C . ASP A 1 188 ? 10.405 5.437 -16.592 1.00 92.88 188 ASP A C 1
ATOM 1404 O O . ASP A 1 188 ? 9.519 5.437 -17.451 1.00 92.88 188 ASP A O 1
ATOM 1408 N N . GLU A 1 189 ? 11.610 4.917 -16.844 1.00 94.44 189 GLU A N 1
ATOM 1409 C CA . GLU A 1 189 ? 11.930 4.228 -18.099 1.00 94.44 189 GLU A CA 1
ATOM 1410 C C . GLU A 1 189 ? 11.123 2.944 -18.276 1.00 94.44 189 GLU A C 1
ATOM 1412 O O . GLU A 1 189 ? 10.584 2.701 -19.358 1.00 94.44 189 GLU A O 1
ATOM 1417 N N . ARG A 1 190 ? 10.994 2.148 -17.215 1.00 94.12 190 ARG A N 1
ATOM 1418 C CA . ARG A 1 190 ? 10.242 0.891 -17.239 1.00 94.12 190 ARG A CA 1
ATOM 1419 C C . ARG A 1 190 ? 8.748 1.124 -17.411 1.00 94.12 190 ARG A C 1
ATOM 1421 O O . ARG A 1 190 ? 8.115 0.437 -18.210 1.00 94.12 190 ARG A O 1
ATOM 1428 N N . VAL A 1 191 ? 8.184 2.127 -16.737 1.00 94.25 191 VAL A N 1
ATOM 1429 C CA . VAL A 1 191 ? 6.782 2.534 -16.915 1.00 94.25 191 VAL A CA 1
ATOM 1430 C C . VAL A 1 191 ? 6.543 2.988 -18.353 1.00 94.25 191 VAL A C 1
ATOM 1432 O O . VAL A 1 191 ? 5.600 2.511 -18.976 1.00 94.25 191 VAL A O 1
ATOM 1435 N N . ARG A 1 192 ? 7.426 3.820 -18.927 1.00 93.62 192 ARG A N 1
ATOM 1436 C CA . ARG A 1 192 ? 7.331 4.239 -20.340 1.00 93.62 192 ARG A CA 1
ATOM 1437 C C . ARG A 1 192 ? 7.439 3.079 -21.330 1.00 93.62 192 ARG A C 1
ATOM 1439 O O . ARG A 1 192 ? 6.871 3.161 -22.414 1.00 93.62 192 ARG A O 1
ATOM 1446 N N . ALA A 1 193 ? 8.175 2.028 -20.978 1.00 93.06 193 ALA A N 1
ATOM 1447 C CA . ALA A 1 193 ? 8.297 0.813 -21.779 1.00 93.06 193 ALA A CA 1
ATOM 1448 C C . ALA A 1 193 ? 7.140 -0.185 -21.560 1.00 93.06 193 ALA A C 1
ATOM 1450 O O . ALA A 1 193 ? 7.036 -1.171 -22.288 1.00 93.06 193 ALA A O 1
ATOM 1451 N N . THR A 1 194 ? 6.274 0.052 -20.571 1.00 94.50 194 THR A N 1
ATOM 1452 C CA . THR A 1 194 ? 5.114 -0.792 -20.261 1.00 94.50 194 THR A CA 1
ATOM 1453 C C . THR A 1 194 ? 3.886 -0.311 -21.036 1.00 94.50 194 THR A C 1
ATOM 1455 O O . THR A 1 194 ? 3.773 0.858 -21.397 1.00 94.50 194 THR A O 1
ATOM 1458 N N . ASN A 1 195 ? 2.939 -1.211 -21.312 1.00 94.19 195 ASN A N 1
ATOM 1459 C CA . ASN A 1 195 ? 1.697 -0.849 -21.988 1.00 94.19 195 ASN A CA 1
ATOM 1460 C C . ASN A 1 195 ? 0.910 0.189 -21.161 1.00 94.19 195 ASN A C 1
ATOM 1462 O O . ASN A 1 195 ? 0.459 -0.092 -20.048 1.00 94.19 195 ASN A O 1
ATOM 1466 N N . GLN A 1 196 ? 0.715 1.382 -21.730 1.00 94.38 196 GLN A N 1
ATOM 1467 C CA . GLN A 1 196 ? 0.092 2.499 -21.025 1.00 94.38 196 GLN A CA 1
ATOM 1468 C C . GLN A 1 196 ? -1.378 2.242 -20.665 1.00 94.38 196 GLN A C 1
ATOM 1470 O O . GLN A 1 196 ? -1.820 2.699 -19.613 1.00 94.38 196 GLN A O 1
ATOM 1475 N N . ASP A 1 197 ? -2.128 1.487 -21.472 1.00 94.19 197 ASP A N 1
ATOM 1476 C CA . ASP A 1 197 ? -3.522 1.148 -21.163 1.00 94.19 197 ASP A CA 1
ATOM 1477 C C . ASP A 1 197 ? -3.603 0.229 -19.944 1.00 94.19 197 ASP A C 1
ATOM 1479 O O . ASP A 1 197 ? -4.474 0.402 -19.093 1.00 94.19 197 ASP A O 1
ATOM 1483 N N . GLN A 1 198 ? -2.658 -0.703 -19.807 1.00 93.88 198 GLN A N 1
ATOM 1484 C CA . GLN A 1 198 ? -2.564 -1.573 -18.634 1.00 93.88 198 GLN A CA 1
ATOM 1485 C C . GLN A 1 198 ? -2.191 -0.790 -17.369 1.00 93.88 198 GLN A C 1
ATOM 1487 O O . GLN A 1 198 ? -2.824 -0.970 -16.325 1.00 93.88 198 GLN A O 1
ATOM 1492 N N . ILE A 1 199 ? -1.221 0.127 -17.473 1.00 95.56 199 ILE A N 1
ATOM 1493 C CA . ILE A 1 199 ? -0.869 1.039 -16.377 1.00 95.56 199 ILE A CA 1
ATOM 1494 C C . ILE A 1 199 ? -2.083 1.884 -15.983 1.00 95.56 199 ILE A C 1
ATOM 1496 O O . ILE A 1 199 ? -2.432 1.951 -14.806 1.00 95.56 199 ILE A O 1
ATOM 1500 N N . ASN A 1 200 ? -2.771 2.482 -16.954 1.00 95.88 200 ASN A N 1
ATOM 1501 C CA . ASN A 1 200 ? -3.952 3.306 -16.711 1.00 95.88 200 ASN A CA 1
ATOM 1502 C C . ASN A 1 200 ? -5.098 2.495 -16.085 1.00 95.88 200 ASN A C 1
ATOM 1504 O O . ASN A 1 200 ? -5.741 2.989 -15.162 1.00 95.88 200 ASN A O 1
ATOM 1508 N N . ALA A 1 201 ? -5.324 1.248 -16.515 1.00 96.50 201 ALA A N 1
ATOM 1509 C CA . ALA A 1 201 ? -6.308 0.350 -15.905 1.00 96.50 201 ALA A CA 1
ATOM 1510 C C . ALA A 1 201 ? -5.990 0.073 -14.430 1.00 96.50 201 ALA A C 1
ATOM 1512 O O . ALA A 1 201 ? -6.878 0.147 -13.577 1.00 96.50 201 ALA A O 1
ATOM 1513 N N . PHE A 1 202 ? -4.722 -0.199 -14.104 1.00 97.88 202 PHE A N 1
ATOM 1514 C CA . PHE A 1 202 ? -4.293 -0.373 -12.718 1.00 97.88 202 PHE A CA 1
ATOM 1515 C C . PHE A 1 202 ? -4.480 0.904 -11.896 1.00 97.88 202 PHE A C 1
ATOM 1517 O O . PHE A 1 202 ? -5.055 0.857 -10.809 1.00 97.88 202 PHE A O 1
ATOM 1524 N N . GLN A 1 203 ? -4.057 2.057 -12.418 1.00 97.94 203 GLN A N 1
ATOM 1525 C CA . GLN A 1 203 ? -4.239 3.332 -11.727 1.00 97.94 203 GLN A CA 1
ATOM 1526 C C . GLN A 1 203 ? -5.724 3.623 -11.484 1.00 97.94 203 GLN A C 1
ATOM 1528 O O . GLN A 1 203 ? -6.097 3.977 -10.368 1.00 97.94 203 GLN A O 1
ATOM 1533 N N . ALA A 1 204 ? -6.579 3.427 -12.491 1.00 97.94 204 ALA A N 1
ATOM 1534 C CA . ALA A 1 204 ? -8.022 3.607 -12.366 1.00 97.94 204 ALA A CA 1
ATOM 1535 C C . ALA A 1 204 ? -8.613 2.668 -11.306 1.00 97.94 204 ALA A C 1
ATOM 1537 O O . ALA A 1 204 ? -9.429 3.097 -10.493 1.00 97.94 204 ALA A O 1
ATOM 1538 N N . HIS A 1 205 ? -8.155 1.414 -11.259 1.00 98.38 205 HIS A N 1
ATOM 1539 C CA . HIS A 1 205 ? -8.559 0.445 -10.246 1.00 98.38 205 HIS A CA 1
ATOM 1540 C C . HIS A 1 205 ? -8.162 0.904 -8.836 1.00 98.38 205 HIS A C 1
ATOM 1542 O O . HIS A 1 205 ? -9.012 0.974 -7.950 1.00 98.38 205 HIS A O 1
ATOM 1548 N N . ALA A 1 206 ? -6.896 1.273 -8.632 1.00 98.31 206 ALA A N 1
ATOM 1549 C CA . ALA A 1 206 ? -6.392 1.722 -7.338 1.00 98.31 206 ALA A CA 1
ATOM 1550 C C . ALA A 1 206 ? -7.103 2.997 -6.849 1.00 98.31 206 ALA A C 1
ATOM 1552 O O . ALA A 1 206 ? -7.509 3.083 -5.688 1.00 98.31 206 ALA A O 1
ATOM 1553 N N . VAL A 1 207 ? -7.311 3.977 -7.738 1.00 98.31 207 VAL A N 1
ATOM 1554 C CA . VAL A 1 207 ? -8.011 5.229 -7.405 1.00 98.31 207 VAL A CA 1
ATOM 1555 C C . VAL A 1 207 ? -9.496 4.979 -7.126 1.00 98.31 207 VAL A C 1
ATOM 1557 O O . VAL A 1 207 ? -10.030 5.551 -6.176 1.00 98.31 207 VAL A O 1
ATOM 1560 N N . ARG A 1 208 ? -10.160 4.090 -7.876 1.00 98.31 208 ARG A N 1
ATOM 1561 C CA . ARG A 1 208 ? -11.544 3.675 -7.595 1.00 98.31 208 ARG A CA 1
ATOM 1562 C C . ARG A 1 208 ? -11.671 3.066 -6.202 1.00 98.31 208 ARG A C 1
ATOM 1564 O O . ARG A 1 208 ? -12.575 3.435 -5.458 1.00 98.31 208 ARG A O 1
ATOM 1571 N N . ASN A 1 209 ? -10.763 2.162 -5.838 1.00 98.62 209 ASN A N 1
ATOM 1572 C CA . ASN A 1 209 ? -10.783 1.516 -4.528 1.00 98.62 209 ASN A CA 1
ATOM 1573 C C . ASN A 1 209 ? -10.523 2.539 -3.405 1.00 98.62 209 ASN A C 1
ATOM 1575 O O . ASN A 1 209 ? -11.169 2.485 -2.358 1.00 98.62 209 ASN A O 1
ATOM 1579 N N . ALA A 1 210 ? -9.649 3.527 -3.636 1.00 98.56 210 ALA A N 1
ATOM 1580 C CA . ALA A 1 210 ? -9.455 4.640 -2.706 1.00 98.56 210 ALA A CA 1
ATOM 1581 C C . ALA A 1 210 ? -10.711 5.514 -2.551 1.00 98.56 210 ALA A C 1
ATOM 1583 O O . ALA A 1 210 ? -11.042 5.900 -1.428 1.00 98.56 210 ALA A O 1
ATOM 1584 N N . ALA A 1 211 ? -11.423 5.805 -3.647 1.00 98.38 211 ALA A N 1
ATOM 1585 C CA . ALA A 1 211 ? -12.694 6.528 -3.610 1.00 98.38 211 ALA A CA 1
ATOM 1586 C C . ALA A 1 211 ? -13.744 5.764 -2.794 1.00 98.38 211 ALA A C 1
ATOM 1588 O O . ALA A 1 211 ? -14.344 6.340 -1.891 1.00 98.38 211 ALA A O 1
ATOM 1589 N N . GLU A 1 212 ? -13.906 4.461 -3.046 1.00 98.56 212 GLU A N 1
ATOM 1590 C CA . GLU A 1 212 ? -14.852 3.617 -2.307 1.00 98.56 212 GLU A CA 1
ATOM 1591 C C . GLU A 1 212 ? -14.531 3.592 -0.804 1.00 98.56 212 GLU A C 1
ATOM 1593 O O . GLU A 1 212 ? -15.420 3.778 0.027 1.00 98.56 212 GLU A O 1
ATOM 1598 N N . LEU A 1 213 ? -13.259 3.442 -0.420 1.00 98.75 213 LEU A N 1
ATOM 1599 C CA . LEU A 1 213 ? -12.875 3.496 0.993 1.00 98.75 213 LEU A CA 1
ATOM 1600 C C . LEU A 1 213 ? -13.140 4.870 1.624 1.00 98.75 213 LEU A C 1
ATOM 1602 O O . LEU A 1 213 ? -13.586 4.921 2.768 1.00 98.75 213 LEU A O 1
ATOM 1606 N N . LEU A 1 214 ? -12.905 5.973 0.905 1.00 98.56 214 LEU A N 1
ATOM 1607 C CA . LEU A 1 214 ? -13.220 7.326 1.383 1.00 98.56 214 LEU A CA 1
ATOM 1608 C C . LEU A 1 214 ? -14.727 7.541 1.567 1.00 98.56 214 LEU A C 1
ATOM 1610 O O . LEU A 1 214 ? -15.133 8.141 2.558 1.00 98.56 214 LEU A O 1
ATOM 1614 N N . GLU A 1 215 ? -15.551 7.037 0.650 1.00 98.44 215 GLU A N 1
ATOM 1615 C CA . GLU A 1 215 ? -17.016 7.116 0.728 1.00 98.44 215 GLU A CA 1
ATOM 1616 C C . GLU A 1 215 ? -17.563 6.345 1.946 1.00 98.44 215 GLU A C 1
ATOM 1618 O O . GLU A 1 215 ? -18.515 6.786 2.590 1.00 98.44 215 GLU A O 1
ATOM 1623 N N . LEU A 1 216 ? -16.930 5.225 2.314 1.00 98.56 216 LEU A N 1
ATOM 1624 C CA . LEU A 1 216 ? -17.313 4.396 3.465 1.00 98.56 216 LEU A CA 1
ATOM 1625 C C . LEU A 1 216 ? -16.725 4.877 4.804 1.00 98.56 216 LEU A C 1
ATOM 1627 O O . LEU A 1 216 ? -17.209 4.495 5.874 1.00 98.56 216 LEU A O 1
ATOM 1631 N N . LEU A 1 217 ? -15.685 5.710 4.759 1.00 98.19 217 LEU A N 1
ATOM 1632 C CA . LEU A 1 217 ? -14.902 6.135 5.916 1.00 98.19 217 LEU A CA 1
ATOM 1633 C C . LEU A 1 217 ? -15.713 6.815 7.043 1.00 98.19 217 LEU A C 1
ATOM 1635 O O . LEU A 1 217 ? -15.435 6.516 8.208 1.00 98.19 217 LEU A O 1
ATOM 1639 N N . PRO A 1 218 ? -16.733 7.663 6.780 1.00 97.19 218 PRO A N 1
ATOM 1640 C CA . PRO A 1 218 ? -17.522 8.293 7.845 1.00 97.19 218 PRO A CA 1
ATOM 1641 C C . PRO A 1 218 ? -18.218 7.298 8.785 1.00 97.19 218 PRO A C 1
ATOM 1643 O O . PRO A 1 218 ? -18.424 7.602 9.958 1.00 97.19 218 PRO A O 1
ATOM 1646 N N . ALA A 1 219 ? -18.555 6.105 8.285 1.00 96.38 219 ALA A N 1
ATOM 1647 C CA . ALA A 1 219 ? -19.217 5.043 9.041 1.00 96.38 219 ALA A CA 1
ATOM 1648 C C . ALA A 1 219 ? -18.246 3.953 9.535 1.00 96.38 219 ALA A C 1
ATOM 1650 O O . ALA A 1 219 ? -18.681 2.936 10.075 1.00 96.38 219 ALA A O 1
ATOM 1651 N N . ALA A 1 220 ? -16.933 4.141 9.360 1.00 96.94 220 ALA A N 1
ATOM 1652 C CA . ALA A 1 220 ? -15.930 3.138 9.713 1.00 96.94 220 ALA A CA 1
ATOM 1653 C C . ALA A 1 220 ? -15.735 2.976 11.230 1.00 96.94 220 ALA A C 1
ATOM 1655 O O . ALA A 1 220 ? -15.221 1.957 11.669 1.00 96.94 220 ALA A O 1
ATOM 1656 N N . GLY A 1 221 ? -16.135 3.957 12.045 1.00 95.81 221 GLY A N 1
ATOM 1657 C CA . GLY A 1 221 ? -15.957 3.905 13.503 1.00 95.81 221 GLY A CA 1
ATOM 1658 C C . GLY A 1 221 ? -14.592 4.392 14.002 1.00 95.81 221 GLY A C 1
ATOM 1659 O O . GLY A 1 221 ? -14.300 4.267 15.186 1.00 95.81 221 GLY A O 1
ATOM 1660 N N . PHE A 1 222 ? -13.769 4.989 13.136 1.00 95.94 222 PHE A N 1
ATOM 1661 C CA . PHE A 1 222 ? -12.558 5.687 13.565 1.00 95.94 222 PHE A CA 1
ATOM 1662 C C . PHE A 1 222 ? -12.876 6.964 14.353 1.00 95.94 222 PHE A C 1
ATOM 1664 O O . PHE A 1 222 ? -13.823 7.690 14.046 1.00 95.94 222 PHE A O 1
ATOM 1671 N N . GLY A 1 223 ? -12.005 7.307 15.306 1.00 94.06 223 GLY A N 1
ATOM 1672 C CA . GLY A 1 223 ? -11.989 8.645 15.896 1.00 94.06 223 GLY A CA 1
ATOM 1673 C C . GLY A 1 223 ? -11.658 9.723 14.853 1.00 94.06 223 GLY A C 1
ATOM 1674 O O . GLY A 1 223 ? -10.955 9.461 13.879 1.00 94.06 223 GLY A O 1
ATOM 1675 N N . ALA A 1 224 ? -12.118 10.960 15.071 1.00 92.62 224 ALA A N 1
ATOM 1676 C CA . ALA A 1 224 ? -12.012 12.042 14.082 1.00 92.62 224 ALA A CA 1
ATOM 1677 C C . ALA A 1 224 ? -10.573 12.320 13.596 1.00 92.62 224 ALA A C 1
ATOM 1679 O O . ALA A 1 224 ? -10.364 12.543 12.405 1.00 92.62 224 ALA A O 1
ATOM 1680 N N . SER A 1 225 ? -9.573 12.269 14.490 1.00 92.19 225 SER A N 1
ATOM 1681 C CA . SER A 1 225 ? -8.160 12.435 14.099 1.00 92.19 225 SER A CA 1
ATOM 1682 C C . SER A 1 225 ? -7.710 11.327 13.151 1.00 92.19 225 SER A C 1
ATOM 1684 O O . SER A 1 225 ? -7.194 11.608 12.072 1.00 92.19 225 SER A O 1
ATOM 1686 N N . ARG A 1 226 ? -7.979 10.064 13.507 1.00 94.12 226 ARG A N 1
ATOM 1687 C CA . ARG A 1 226 ? -7.617 8.925 12.663 1.00 94.12 226 ARG A CA 1
ATOM 1688 C C . ARG A 1 226 ? -8.338 8.971 11.328 1.00 94.12 226 ARG A C 1
ATOM 1690 O O . ARG A 1 226 ? -7.723 8.730 10.300 1.00 94.12 226 ARG A O 1
ATOM 1697 N N . MET A 1 227 ? -9.623 9.305 11.329 1.00 96.12 227 MET A N 1
ATOM 1698 C CA . MET A 1 227 ? -10.405 9.434 10.104 1.00 96.12 227 MET A CA 1
ATOM 1699 C C . MET A 1 227 ? -9.742 10.413 9.124 1.00 96.12 227 MET A C 1
ATOM 1701 O O . MET A 1 227 ? -9.616 10.122 7.939 1.00 96.12 227 MET A O 1
ATOM 1705 N N . GLN A 1 228 ? -9.229 11.538 9.624 1.00 95.25 228 GLN A N 1
ATOM 1706 C CA . GLN A 1 228 ? -8.496 12.506 8.813 1.00 95.25 228 GLN A CA 1
ATOM 1707 C C . GLN A 1 228 ? -7.171 11.945 8.271 1.00 95.25 228 GLN A C 1
ATOM 1709 O O . GLN A 1 228 ? -6.816 12.212 7.123 1.00 95.25 228 GLN A O 1
ATOM 1714 N N . GLU A 1 229 ? -6.441 11.167 9.067 1.00 94.56 229 GLU A N 1
ATOM 1715 C CA . GLU A 1 229 ? -5.188 10.522 8.657 1.00 94.56 229 GLU A CA 1
ATOM 1716 C C . GLU A 1 229 ? -5.414 9.425 7.607 1.00 94.56 229 GLU A C 1
ATOM 1718 O O . GLU A 1 229 ? -4.699 9.376 6.605 1.00 94.56 229 GLU A O 1
ATOM 1723 N N . VAL A 1 230 ? -6.449 8.599 7.785 1.00 97.12 230 VAL A N 1
ATOM 1724 C CA . VAL A 1 230 ? -6.898 7.603 6.799 1.00 97.12 230 VAL A CA 1
ATOM 1725 C C . VAL A 1 230 ? -7.263 8.304 5.495 1.00 97.12 230 VAL A C 1
ATOM 1727 O O . VAL A 1 230 ? -6.777 7.927 4.429 1.00 97.12 230 VAL A O 1
ATOM 1730 N N . ALA A 1 231 ? -8.054 9.377 5.582 1.00 97.75 231 ALA A N 1
ATOM 1731 C CA . ALA A 1 231 ? -8.447 10.152 4.417 1.00 97.75 231 ALA A CA 1
ATOM 1732 C C . ALA A 1 231 ? -7.232 10.751 3.691 1.00 97.75 231 ALA A C 1
ATOM 1734 O O . ALA A 1 231 ? -7.166 10.695 2.466 1.00 97.75 231 ALA A O 1
ATOM 1735 N N . ASN A 1 232 ? -6.246 11.267 4.434 1.00 96.06 232 ASN A N 1
ATOM 1736 C CA . ASN A 1 232 ? -4.998 11.786 3.874 1.00 96.06 232 ASN A CA 1
ATOM 1737 C C . ASN A 1 232 ? -4.186 10.713 3.143 1.00 96.06 232 ASN A C 1
ATOM 1739 O O . ASN A 1 232 ? -3.668 11.003 2.067 1.00 96.06 232 ASN A O 1
ATOM 1743 N N . LYS A 1 233 ? -4.083 9.490 3.677 1.00 96.19 233 LYS A N 1
ATOM 1744 C CA . LYS A 1 233 ? -3.384 8.395 2.985 1.00 96.19 233 LYS A CA 1
ATOM 1745 C C . LYS A 1 233 ? -4.114 7.988 1.706 1.00 96.19 233 LYS A C 1
ATOM 1747 O O . LYS A 1 233 ? -3.497 7.941 0.647 1.00 96.19 233 LYS A O 1
ATOM 1752 N N . LEU A 1 234 ? -5.431 7.797 1.761 1.00 98.25 234 LEU A N 1
ATOM 1753 C CA . LEU A 1 234 ? -6.212 7.422 0.577 1.00 98.25 234 LEU A CA 1
ATOM 1754 C C . LEU A 1 234 ? -6.138 8.491 -0.525 1.00 98.25 234 LEU A C 1
ATOM 1756 O O . LEU A 1 234 ? -5.849 8.174 -1.678 1.00 98.25 234 LEU A O 1
ATOM 1760 N N . SER A 1 235 ? -6.336 9.769 -0.184 1.00 97.00 235 SER A N 1
ATOM 1761 C CA . SER A 1 235 ? -6.343 10.848 -1.181 1.00 97.00 235 SER A CA 1
ATOM 1762 C C . SER A 1 235 ? -4.948 11.321 -1.594 1.00 97.00 235 SER A C 1
ATOM 1764 O O . SER A 1 235 ? -4.754 11.749 -2.725 1.00 97.00 235 SER A O 1
ATOM 1766 N N . GLY A 1 236 ? -3.990 11.326 -0.666 1.00 93.56 236 GLY A N 1
ATOM 1767 C CA . GLY A 1 236 ? -2.663 11.919 -0.851 1.00 93.56 236 GLY A CA 1
ATOM 1768 C C . GLY A 1 236 ? -1.582 10.927 -1.265 1.00 93.56 236 GLY A C 1
ATOM 1769 O O . GLY A 1 236 ? -0.597 11.336 -1.867 1.00 93.56 236 GLY A O 1
ATOM 1770 N N . HIS A 1 237 ? -1.759 9.640 -0.960 1.00 94.50 237 HIS A N 1
ATOM 1771 C CA . HIS A 1 237 ? -0.797 8.594 -1.301 1.00 94.50 237 HIS A CA 1
ATOM 1772 C C . HIS A 1 237 ? -1.388 7.684 -2.371 1.00 94.50 237 HIS A C 1
ATOM 1774 O O . HIS A 1 237 ? -0.944 7.730 -3.514 1.00 94.50 237 HIS A O 1
ATOM 1780 N N . THR A 1 238 ? -2.455 6.944 -2.060 1.00 95.50 238 THR A N 1
ATOM 1781 C CA . THR A 1 238 ? -3.027 5.972 -3.002 1.00 95.50 238 THR A CA 1
ATOM 1782 C C . THR A 1 238 ? -3.523 6.624 -4.290 1.00 95.50 238 THR A C 1
ATOM 1784 O O . THR A 1 238 ? -3.159 6.187 -5.375 1.00 95.50 238 THR A O 1
ATOM 1787 N N . ALA A 1 239 ? -4.321 7.692 -4.205 1.00 94.94 239 ALA A N 1
ATOM 1788 C CA . ALA A 1 239 ? -4.887 8.320 -5.400 1.00 94.94 239 ALA A CA 1
ATOM 1789 C C . ALA A 1 239 ? -3.865 9.131 -6.224 1.00 94.94 239 ALA A C 1
ATOM 1791 O O . ALA A 1 239 ? -4.024 9.270 -7.439 1.00 94.94 239 ALA A O 1
ATOM 1792 N N . GLN A 1 240 ? -2.820 9.670 -5.584 1.00 95.69 240 GLN A N 1
ATOM 1793 C CA . GLN A 1 240 ? -1.792 10.479 -6.258 1.00 95.69 240 GLN A CA 1
ATOM 1794 C C . GLN A 1 240 ? -0.634 9.639 -6.795 1.00 95.69 240 GLN A C 1
ATOM 1796 O O . GLN A 1 240 ? -0.077 9.967 -7.840 1.00 95.69 240 GLN A O 1
ATOM 1801 N N . LYS A 1 241 ? -0.278 8.559 -6.096 1.00 95.81 241 LYS A N 1
ATOM 1802 C CA . LYS A 1 241 ? 0.841 7.671 -6.419 1.00 95.81 241 LYS A CA 1
ATOM 1803 C C . LYS A 1 241 ? 0.409 6.199 -6.380 1.00 95.81 241 LYS A C 1
ATOM 1805 O O . LYS A 1 241 ? 1.038 5.404 -5.686 1.00 95.81 241 LYS A O 1
ATOM 1810 N N . PRO A 1 242 ? -0.634 5.793 -7.127 1.00 96.62 242 PRO A N 1
ATOM 1811 C CA . PRO A 1 242 ? -1.158 4.425 -7.069 1.00 96.62 242 PRO A CA 1
ATOM 1812 C C . PRO A 1 242 ? -0.101 3.364 -7.396 1.00 96.62 242 PRO A C 1
ATOM 1814 O O . PRO A 1 242 ? -0.088 2.306 -6.779 1.00 96.62 242 PRO A O 1
ATOM 1817 N N . LEU A 1 243 ? 0.826 3.666 -8.313 1.00 96.38 243 LEU A N 1
ATOM 1818 C CA . LEU A 1 243 ? 1.930 2.767 -8.661 1.00 96.38 243 LEU A CA 1
ATOM 1819 C C . LEU A 1 243 ? 2.931 2.555 -7.524 1.00 96.38 243 LEU A C 1
ATOM 1821 O O . LEU A 1 243 ? 3.587 1.529 -7.521 1.00 96.38 243 LEU A O 1
ATOM 1825 N N . HIS A 1 244 ? 3.044 3.466 -6.561 1.00 95.44 244 HIS A N 1
ATOM 1826 C CA . HIS A 1 244 ? 3.998 3.325 -5.456 1.00 95.44 244 HIS A CA 1
ATOM 1827 C C . HIS A 1 244 ? 3.317 2.958 -4.144 1.00 95.44 244 HIS A C 1
ATOM 1829 O O . HIS A 1 244 ? 3.882 2.228 -3.351 1.00 95.44 244 HIS A O 1
ATOM 1835 N N . GLU A 1 245 ? 2.099 3.432 -3.905 1.00 97.12 245 GLU A N 1
ATOM 1836 C CA . GLU A 1 245 ? 1.539 3.471 -2.554 1.00 97.12 245 GLU A CA 1
ATOM 1837 C C . GLU A 1 245 ? 0.314 2.574 -2.362 1.00 97.12 245 GLU A C 1
ATOM 1839 O O . GLU A 1 245 ? -0.135 2.430 -1.229 1.00 97.12 245 GLU A O 1
ATOM 1844 N N . TYR A 1 246 ? -0.283 2.020 -3.426 1.00 98.31 246 TYR A N 1
ATOM 1845 C CA . TYR A 1 246 ? -1.594 1.362 -3.335 1.00 98.31 246 TYR A CA 1
ATOM 1846 C C . TYR A 1 246 ? -1.633 0.275 -2.256 1.00 98.31 246 TYR A C 1
ATOM 1848 O O . TYR A 1 246 ? -2.395 0.383 -1.297 1.00 98.31 246 TYR A O 1
ATOM 1856 N N . ASP A 1 247 ? -0.773 -0.723 -2.378 1.00 97.94 247 ASP A N 1
ATOM 1857 C CA . ASP A 1 247 ? -0.749 -1.892 -1.509 1.00 97.94 247 ASP A CA 1
ATOM 1858 C C . ASP A 1 247 ? -0.260 -1.554 -0.098 1.00 97.94 247 ASP A C 1
ATOM 1860 O O . ASP A 1 247 ? -0.913 -1.853 0.903 1.00 97.94 247 ASP A O 1
ATOM 1864 N N . ALA A 1 248 ? 0.844 -0.810 -0.018 1.00 97.75 248 ALA A N 1
ATOM 1865 C CA . ALA A 1 248 ? 1.426 -0.385 1.245 1.00 97.75 248 ALA A CA 1
ATOM 1866 C C . ALA A 1 248 ? 0.450 0.471 2.068 1.00 97.75 248 ALA A C 1
ATOM 1868 O O . ALA A 1 248 ? 0.370 0.327 3.292 1.00 97.75 248 ALA A O 1
ATOM 1869 N N . VAL A 1 249 ? -0.345 1.343 1.434 1.00 98.31 249 VAL A N 1
ATOM 1870 C CA . VAL A 1 249 ? -1.402 2.090 2.131 1.00 98.31 249 VAL A CA 1
ATOM 1871 C C . VAL A 1 249 ? -2.512 1.159 2.607 1.00 98.31 249 VAL A C 1
ATOM 1873 O O . VAL A 1 249 ? -2.909 1.280 3.762 1.00 98.31 249 VAL A O 1
ATOM 1876 N N . LEU A 1 250 ? -3.008 0.224 1.792 1.00 98.69 250 LEU A N 1
ATOM 1877 C CA . LEU A 1 250 ? -4.058 -0.705 2.232 1.00 98.69 250 LEU A CA 1
ATOM 1878 C C . LEU A 1 250 ? -3.615 -1.532 3.450 1.00 98.69 250 LEU A C 1
ATOM 1880 O O . LEU A 1 250 ? -4.340 -1.605 4.446 1.00 98.69 250 LEU A O 1
ATOM 1884 N N . SER A 1 251 ? -2.398 -2.071 3.411 1.00 98.38 251 SER A N 1
ATOM 1885 C CA . SER A 1 251 ? -1.774 -2.801 4.518 1.00 98.38 251 SER A CA 1
ATOM 1886 C C . SER A 1 251 ? -1.624 -1.932 5.773 1.00 98.38 251 SER A C 1
ATOM 1888 O O . SER A 1 251 ? -2.003 -2.352 6.869 1.00 98.38 251 SER A O 1
ATOM 1890 N N . HIS A 1 252 ? -1.177 -0.679 5.618 1.00 97.69 252 HIS A N 1
ATOM 1891 C CA . HIS A 1 252 ? -1.107 0.311 6.704 1.00 97.69 252 HIS A CA 1
ATOM 1892 C C . HIS A 1 252 ? -2.481 0.529 7.347 1.00 97.69 252 HIS A C 1
ATOM 1894 O O . HIS A 1 252 ? -2.637 0.438 8.567 1.00 97.69 252 HIS A O 1
ATOM 1900 N N . LEU A 1 253 ? -3.494 0.816 6.528 1.00 98.25 253 LEU A N 1
ATOM 1901 C CA . LEU A 1 253 ? -4.847 1.104 6.996 1.00 98.25 253 LEU A CA 1
ATOM 1902 C C . LEU A 1 253 ? -5.473 -0.098 7.704 1.00 98.25 253 LEU A C 1
ATOM 1904 O O . LEU A 1 253 ? -6.216 0.092 8.666 1.00 98.25 253 LEU A O 1
ATOM 1908 N N . LEU A 1 254 ? -5.173 -1.323 7.264 1.00 98.38 254 LEU A N 1
ATOM 1909 C CA . LEU A 1 254 ? -5.685 -2.536 7.897 1.00 98.38 254 LEU A CA 1
ATOM 1910 C C . LEU A 1 254 ? -5.122 -2.714 9.314 1.00 98.38 254 LEU A C 1
ATOM 1912 O O . LEU A 1 254 ? -5.872 -3.071 10.226 1.00 98.38 254 LEU A O 1
ATOM 1916 N N . VAL A 1 255 ? -3.837 -2.405 9.516 1.00 97.12 255 VAL A N 1
ATOM 1917 C CA . VAL A 1 255 ? -3.216 -2.383 10.850 1.00 97.12 255 VAL A CA 1
ATOM 1918 C C . VAL A 1 255 ? -3.847 -1.303 11.723 1.00 97.12 255 VAL A C 1
ATOM 1920 O O . VAL A 1 255 ? -4.202 -1.578 12.865 1.00 97.12 255 VAL A O 1
ATOM 1923 N N . TRP A 1 256 ? -4.049 -0.088 11.205 1.00 96.62 256 TRP A N 1
ATOM 1924 C CA . TRP A 1 256 ? -4.747 0.961 11.959 1.00 96.62 256 TRP A CA 1
ATOM 1925 C C . TRP A 1 256 ? -6.171 0.563 12.340 1.00 96.62 256 TRP A C 1
ATOM 1927 O O . TRP A 1 256 ? -6.570 0.779 13.478 1.00 96.62 256 TRP A O 1
ATOM 1937 N N . ALA A 1 257 ? -6.929 -0.036 11.422 1.00 97.19 257 ALA A N 1
ATOM 1938 C CA . ALA A 1 257 ? -8.283 -0.498 11.702 1.00 97.19 257 ALA A CA 1
ATOM 1939 C C . ALA A 1 257 ? -8.308 -1.563 12.811 1.00 97.19 257 ALA A C 1
ATOM 1941 O O . ALA A 1 257 ? -9.207 -1.554 13.645 1.00 97.19 257 ALA A O 1
ATOM 1942 N N . GLU A 1 258 ? -7.318 -2.460 12.852 1.00 96.25 258 GLU A N 1
ATOM 1943 C CA . GLU A 1 258 ? -7.188 -3.434 13.939 1.00 96.25 258 GLU A CA 1
ATOM 1944 C C . GLU A 1 258 ? -6.800 -2.779 15.267 1.00 96.25 258 GLU A C 1
ATOM 1946 O O . GLU A 1 258 ? -7.414 -3.080 16.285 1.00 96.25 258 GLU A O 1
ATOM 1951 N N . ARG A 1 259 ? -5.835 -1.856 15.254 1.00 94.44 259 ARG A N 1
ATOM 1952 C CA . ARG A 1 259 ? -5.324 -1.185 16.459 1.00 94.44 259 ARG A CA 1
ATOM 1953 C C . ARG A 1 259 ? -6.285 -0.173 17.073 1.00 94.44 259 ARG A C 1
ATOM 1955 O O . ARG A 1 259 ? -6.182 0.094 18.267 1.00 94.44 259 ARG A O 1
ATOM 1962 N N . ASP A 1 260 ? -7.171 0.392 16.265 1.00 94.81 260 ASP A N 1
ATOM 1963 C CA . ASP A 1 260 ? -8.191 1.346 16.694 1.00 94.81 260 ASP A CA 1
ATOM 1964 C C . ASP A 1 260 ? -9.563 0.661 16.901 1.00 94.81 260 ASP A C 1
ATOM 1966 O O . ASP A 1 260 ? -10.583 1.343 16.969 1.00 94.81 260 ASP A O 1
ATOM 1970 N N . ASP A 1 261 ? -9.595 -0.678 16.986 1.00 95.38 261 ASP A N 1
ATOM 1971 C CA . ASP A 1 261 ? -10.788 -1.495 17.258 1.00 95.38 261 ASP A CA 1
ATOM 1972 C C . ASP A 1 261 ? -11.978 -1.220 16.315 1.00 95.38 261 ASP A C 1
ATOM 1974 O O . ASP A 1 261 ? -13.151 -1.322 16.694 1.00 95.38 261 ASP A O 1
ATOM 1978 N N . VAL A 1 262 ? -11.697 -0.903 15.046 1.00 96.56 262 VAL A N 1
ATOM 1979 C CA . VAL A 1 262 ? -12.743 -0.740 14.030 1.00 96.56 262 VAL A CA 1
ATOM 1980 C C . VAL A 1 262 ? -13.513 -2.047 13.870 1.00 96.56 262 VAL A C 1
ATOM 1982 O O . VAL A 1 262 ? -12.941 -3.123 13.659 1.00 96.56 262 VAL A O 1
ATOM 1985 N N . SER A 1 263 ? -14.845 -1.955 13.928 1.00 97.00 263 SER A N 1
ATOM 1986 C CA . SER A 1 263 ? -15.689 -3.139 13.812 1.00 97.00 263 SER A CA 1
ATOM 1987 C C . SER A 1 263 ? -15.516 -3.815 12.450 1.00 97.00 263 SER A C 1
ATOM 1989 O O . SER A 1 263 ? -15.675 -3.212 11.383 1.00 97.00 263 SER A O 1
ATOM 1991 N N . ARG A 1 264 ? -15.280 -5.128 12.509 1.00 96.50 264 ARG A N 1
ATOM 1992 C CA . ARG A 1 264 ? -15.088 -6.008 11.348 1.00 96.50 264 ARG A CA 1
ATOM 1993 C C . ARG A 1 264 ? -16.356 -6.192 10.513 1.00 96.50 264 ARG A C 1
ATOM 1995 O O . ARG A 1 264 ? -16.296 -6.738 9.415 1.00 96.50 264 ARG A O 1
ATOM 2002 N N . THR A 1 265 ? -17.502 -5.768 11.040 1.00 96.94 265 THR A N 1
ATOM 2003 C CA . THR A 1 265 ? -18.789 -5.801 10.340 1.00 96.94 265 THR A CA 1
ATOM 2004 C C . THR A 1 265 ? -19.080 -4.505 9.590 1.00 96.94 265 THR A C 1
ATOM 2006 O O . THR A 1 265 ? -20.100 -4.431 8.911 1.00 96.94 265 THR A O 1
ATOM 2009 N N . THR A 1 266 ? -18.234 -3.475 9.713 1.00 98.00 266 THR A N 1
ATOM 2010 C CA . THR A 1 266 ? -18.418 -2.249 8.929 1.00 98.00 266 THR A CA 1
ATOM 2011 C C . THR A 1 266 ? -18.116 -2.511 7.451 1.00 98.00 266 THR A C 1
ATOM 2013 O O . THR A 1 266 ? -17.165 -3.239 7.140 1.00 98.00 266 THR A O 1
ATOM 2016 N N . PRO A 1 267 ? -18.861 -1.885 6.521 1.00 98.56 267 PRO A N 1
ATOM 2017 C CA . PRO A 1 267 ? -18.564 -1.983 5.094 1.00 98.56 267 PRO A CA 1
ATOM 2018 C C . PRO A 1 267 ? -17.136 -1.538 4.754 1.00 98.56 267 PRO A C 1
ATOM 2020 O O . PRO A 1 267 ? -16.474 -2.175 3.940 1.00 98.56 267 PRO A O 1
ATOM 2023 N N . PHE A 1 268 ? -16.632 -0.496 5.429 1.00 98.56 268 PHE A N 1
ATOM 2024 C CA . PHE A 1 268 ? -15.249 -0.036 5.281 1.00 98.56 268 PHE A CA 1
ATOM 2025 C C . PHE A 1 268 ? -14.250 -1.168 5.553 1.00 98.56 268 PHE A C 1
ATOM 2027 O O . PHE A 1 268 ? -13.399 -1.457 4.715 1.00 98.56 268 PHE A O 1
ATOM 2034 N N . TYR A 1 269 ? -14.374 -1.850 6.698 1.00 98.50 269 TYR A N 1
ATOM 2035 C CA . TYR A 1 269 ? -13.452 -2.920 7.079 1.00 98.50 269 TYR A CA 1
ATOM 2036 C C . TYR A 1 269 ? -13.520 -4.119 6.121 1.00 98.50 269 TYR A C 1
ATOM 2038 O O . TYR A 1 269 ? -12.499 -4.705 5.752 1.00 98.50 269 TYR A O 1
ATOM 2046 N N . GLN A 1 270 ? -14.728 -4.480 5.686 1.00 98.44 270 GLN A N 1
ATOM 2047 C CA . GLN A 1 270 ? -14.936 -5.575 4.738 1.00 98.44 270 GLN A CA 1
ATOM 2048 C C . GLN A 1 270 ? -14.304 -5.272 3.376 1.00 98.44 270 GLN A C 1
ATOM 2050 O O . GLN A 1 270 ? -13.646 -6.137 2.802 1.00 98.44 270 GLN A O 1
ATOM 2055 N N . ARG A 1 271 ? -14.438 -4.038 2.878 1.00 98.62 271 ARG A N 1
ATOM 2056 C CA . ARG A 1 271 ? -13.792 -3.621 1.628 1.00 98.62 271 ARG A CA 1
ATOM 2057 C C . ARG A 1 271 ? -12.285 -3.530 1.752 1.00 98.62 271 ARG A C 1
ATOM 2059 O O . ARG A 1 271 ? -11.584 -4.062 0.901 1.00 98.62 271 ARG A O 1
ATOM 2066 N N . LEU A 1 272 ? -11.789 -2.946 2.838 1.00 98.75 272 LEU A N 1
ATOM 2067 C CA . LEU A 1 272 ? -10.357 -2.859 3.097 1.00 98.75 272 LEU A CA 1
ATOM 2068 C C . LEU A 1 272 ? -9.702 -4.246 3.123 1.00 98.75 272 LEU A C 1
ATOM 2070 O O . LEU A 1 272 ? -8.691 -4.457 2.464 1.00 98.75 272 LEU A O 1
ATOM 2074 N N . THR A 1 273 ? -10.298 -5.214 3.825 1.00 98.50 273 THR A N 1
ATOM 2075 C CA . THR A 1 273 ? -9.758 -6.585 3.854 1.00 98.50 273 THR A CA 1
ATOM 2076 C C . THR A 1 273 ? -9.858 -7.295 2.507 1.00 98.50 273 THR A C 1
ATOM 2078 O O . THR A 1 273 ? -8.947 -8.046 2.167 1.00 98.50 273 THR A O 1
ATOM 2081 N N . ALA A 1 274 ? -10.913 -7.047 1.723 1.00 98.38 274 ALA A N 1
ATOM 2082 C CA . ALA A 1 274 ? -11.025 -7.574 0.365 1.00 98.38 274 ALA A CA 1
ATOM 2083 C C . ALA A 1 274 ? -9.924 -7.024 -0.556 1.00 98.38 274 ALA A C 1
ATOM 2085 O O . ALA A 1 274 ? -9.297 -7.804 -1.264 1.00 98.38 274 ALA A O 1
ATOM 2086 N N . PHE A 1 275 ? -9.637 -5.720 -0.499 1.00 98.62 275 PHE A N 1
ATOM 2087 C CA . PHE A 1 275 ? -8.585 -5.103 -1.312 1.00 98.62 275 PHE A CA 1
ATOM 2088 C C . PHE A 1 275 ? -7.176 -5.536 -0.887 1.00 98.62 275 PHE A C 1
ATOM 2090 O O . PHE A 1 275 ? -6.340 -5.794 -1.747 1.00 98.62 275 PHE A O 1
ATOM 2097 N N . VAL A 1 276 ? -6.912 -5.695 0.418 1.00 98.56 276 VAL A N 1
ATOM 2098 C CA . VAL A 1 276 ? -5.637 -6.269 0.895 1.00 98.56 276 VAL A CA 1
ATOM 2099 C C . VAL A 1 276 ? -5.468 -7.710 0.405 1.00 98.56 276 VAL A C 1
ATOM 2101 O O . VAL A 1 276 ? -4.391 -8.082 -0.052 1.00 98.56 276 VAL A O 1
ATOM 2104 N N . ALA A 1 277 ? -6.527 -8.525 0.464 1.00 98.00 277 ALA A N 1
ATOM 2105 C CA . ALA A 1 277 ? -6.481 -9.903 -0.021 1.00 98.00 277 ALA A CA 1
ATOM 2106 C C . ALA A 1 277 ? -6.304 -9.986 -1.548 1.00 98.00 277 ALA A C 1
ATOM 2108 O O . ALA A 1 277 ? -5.589 -10.859 -2.031 1.00 98.00 277 ALA A O 1
ATOM 2109 N N . GLU A 1 278 ? -6.927 -9.079 -2.305 1.00 98.00 278 GLU A N 1
ATOM 2110 C CA . GLU A 1 278 ? -6.734 -8.954 -3.754 1.00 98.00 278 GLU A CA 1
ATOM 2111 C C . GLU A 1 278 ? -5.277 -8.613 -4.093 1.00 98.00 278 GLU A C 1
ATOM 2113 O O . GLU A 1 278 ? -4.661 -9.318 -4.892 1.00 98.00 278 GLU A O 1
ATOM 2118 N N . ALA A 1 279 ? -4.704 -7.596 -3.440 1.00 98.00 279 ALA A N 1
ATOM 2119 C CA . ALA A 1 279 ? -3.314 -7.202 -3.650 1.00 98.00 279 ALA A CA 1
ATOM 2120 C C . ALA A 1 279 ? -2.336 -8.339 -3.298 1.00 98.00 279 ALA A C 1
ATOM 2122 O O . ALA A 1 279 ? -1.432 -8.630 -4.081 1.00 98.00 279 ALA A O 1
ATOM 2123 N N . ALA A 1 280 ? -2.568 -9.046 -2.185 1.00 97.12 280 ALA A N 1
ATOM 2124 C CA . ALA A 1 280 ? -1.784 -10.225 -1.809 1.00 97.12 280 ALA A CA 1
ATOM 2125 C C . ALA A 1 280 ? -1.886 -11.345 -2.854 1.00 97.12 280 ALA A C 1
ATOM 2127 O O . ALA A 1 280 ? -0.883 -11.959 -3.217 1.00 97.12 280 ALA A O 1
ATOM 2128 N N . GLY A 1 281 ? -3.085 -11.571 -3.401 1.00 97.31 281 GLY A N 1
ATOM 2129 C CA . GLY A 1 281 ? -3.296 -12.512 -4.498 1.00 97.31 281 GLY A CA 1
ATOM 2130 C C . GLY A 1 281 ? -2.510 -12.140 -5.758 1.00 97.31 281 GLY A C 1
ATOM 2131 O O . GLY A 1 281 ? -1.922 -13.018 -6.388 1.00 97.31 281 GLY A O 1
ATOM 2132 N N . TRP A 1 282 ? -2.445 -10.852 -6.111 1.00 97.94 282 TRP A N 1
ATOM 2133 C CA . TRP A 1 282 ? -1.626 -10.380 -7.233 1.00 97.94 282 TRP A CA 1
ATOM 2134 C C . TRP A 1 282 ? -0.129 -10.571 -6.989 1.00 97.94 282 TRP A C 1
ATOM 2136 O O . TRP A 1 282 ? 0.567 -11.057 -7.884 1.00 97.94 282 TRP A O 1
ATOM 2146 N N . ARG A 1 283 ? 0.360 -10.277 -5.775 1.00 97.25 283 ARG A N 1
ATOM 2147 C CA . ARG A 1 283 ? 1.769 -10.500 -5.411 1.00 97.25 283 ARG A CA 1
ATOM 2148 C C . ARG A 1 283 ? 2.135 -11.977 -5.487 1.00 97.25 283 ARG A C 1
ATOM 2150 O O . ARG A 1 283 ? 3.125 -12.329 -6.119 1.00 97.25 283 ARG A O 1
ATOM 2157 N N . GLN A 1 284 ? 1.299 -12.855 -4.933 1.00 96.25 284 GLN A N 1
ATOM 2158 C CA . GLN A 1 284 ? 1.508 -14.303 -5.005 1.00 96.25 284 GLN A CA 1
ATOM 2159 C C . GLN A 1 284 ? 1.515 -14.821 -6.452 1.00 96.25 284 GLN A C 1
ATOM 2161 O O . GLN A 1 284 ? 2.264 -15.742 -6.777 1.00 96.25 284 GLN A O 1
ATOM 2166 N N . ALA A 1 285 ? 0.682 -14.244 -7.320 1.00 96.50 285 ALA A N 1
ATOM 2167 C CA . ALA A 1 285 ? 0.625 -14.600 -8.733 1.00 96.50 285 ALA A CA 1
ATOM 2168 C C . ALA A 1 285 ? 1.761 -13.983 -9.571 1.00 96.50 285 ALA A C 1
ATOM 2170 O O . ALA A 1 285 ? 1.944 -14.395 -10.716 1.00 96.50 285 ALA A O 1
ATOM 2171 N N . GLY A 1 286 ? 2.481 -12.983 -9.047 1.00 95.81 286 GLY A N 1
ATOM 2172 C CA . GLY A 1 286 ? 3.427 -12.169 -9.817 1.00 95.81 286 GLY A CA 1
ATOM 2173 C C . GLY A 1 286 ? 2.762 -11.387 -10.958 1.00 95.81 286 GLY A C 1
ATOM 2174 O O . GLY A 1 286 ? 3.422 -11.024 -11.929 1.00 95.81 286 GLY A O 1
ATOM 2175 N N . ALA A 1 287 ? 1.444 -11.167 -10.886 1.00 95.75 287 ALA A N 1
ATOM 2176 C CA . ALA A 1 287 ? 0.655 -10.581 -11.964 1.00 95.75 287 ALA A CA 1
ATOM 2177 C C . ALA A 1 287 ? -0.540 -9.788 -11.427 1.00 95.75 287 ALA A C 1
ATOM 2179 O O . ALA A 1 287 ? -1.223 -10.216 -10.497 1.00 95.75 287 ALA A O 1
ATOM 2180 N N . VAL A 1 288 ? -0.832 -8.656 -12.071 1.00 96.25 288 VAL A N 1
ATOM 2181 C CA . VAL A 1 288 ? -1.923 -7.751 -11.693 1.00 96.25 288 VAL A CA 1
ATOM 2182 C C . VAL A 1 288 ? -3.022 -7.785 -12.748 1.00 96.25 288 VAL A C 1
ATOM 2184 O O . VAL A 1 288 ? -2.768 -7.547 -13.928 1.00 96.25 288 VAL A O 1
ATOM 2187 N N . ASN A 1 289 ? -4.257 -8.039 -12.308 1.00 94.38 289 ASN A N 1
ATOM 2188 C CA . ASN A 1 289 ? -5.441 -8.124 -13.167 1.00 94.38 289 ASN A CA 1
ATOM 2189 C C . ASN A 1 289 ? -6.456 -7.037 -12.778 1.00 94.38 289 ASN A C 1
ATOM 2191 O O . ASN A 1 289 ? -7.422 -7.321 -12.064 1.00 94.38 289 ASN A O 1
ATOM 2195 N N . PRO A 1 290 ? -6.242 -5.777 -13.196 1.00 92.81 290 PRO A N 1
ATOM 2196 C CA . PRO A 1 290 ? -7.099 -4.681 -12.783 1.00 92.81 290 PRO A CA 1
ATOM 2197 C C . PRO A 1 290 ? -8.469 -4.782 -13.461 1.00 92.81 290 PRO A C 1
ATOM 2199 O O . PRO A 1 290 ? -8.586 -4.971 -14.666 1.00 92.81 290 PRO A O 1
ATOM 2202 N N . THR A 1 291 ? -9.526 -4.616 -12.672 1.00 90.50 291 THR A N 1
ATOM 2203 C CA . THR A 1 291 ? -10.923 -4.677 -13.143 1.00 90.50 291 THR A CA 1
ATOM 2204 C C . THR A 1 291 ? -11.515 -3.328 -13.574 1.00 90.50 291 THR A C 1
ATOM 2206 O O . THR A 1 291 ? -12.712 -3.244 -13.835 1.00 90.50 291 THR A O 1
ATOM 2209 N N . ALA A 1 292 ? -10.740 -2.240 -13.567 1.00 88.25 292 ALA A N 1
ATOM 2210 C CA . ALA A 1 292 ? -11.216 -0.921 -13.992 1.00 88.25 292 ALA A CA 1
ATOM 2211 C C . ALA A 1 292 ? -10.877 -0.657 -15.461 1.00 88.25 292 ALA A C 1
ATOM 2213 O O . ALA A 1 292 ? -9.819 -1.064 -15.937 1.00 88.25 292 ALA A O 1
ATOM 2214 N N . ALA A 1 293 ? -11.757 0.065 -16.157 1.00 88.25 293 ALA A N 1
ATOM 2215 C CA . ALA A 1 293 ? -11.477 0.525 -17.509 1.00 88.25 293 ALA A CA 1
ATOM 2216 C C . ALA A 1 293 ? -10.470 1.702 -17.476 1.00 88.25 293 ALA A C 1
ATOM 2218 O O . ALA A 1 293 ? -10.616 2.587 -16.621 1.00 88.25 293 ALA A O 1
ATOM 2219 N N . PRO A 1 294 ? -9.455 1.732 -18.367 1.00 85.50 294 PRO A N 1
ATOM 2220 C CA . PRO A 1 294 ? -8.390 2.746 -18.361 1.00 85.50 294 PRO A CA 1
ATOM 2221 C C . PRO A 1 294 ? -8.885 4.200 -18.419 1.00 85.50 294 PRO A C 1
ATOM 2223 O O . PRO A 1 294 ? -8.293 5.095 -17.817 1.00 85.50 294 PRO A O 1
ATOM 2226 N N . ASP A 1 295 ? -9.977 4.439 -19.139 1.00 90.50 295 ASP A N 1
ATOM 2227 C CA . ASP A 1 295 ? -10.576 5.749 -19.403 1.00 90.50 295 ASP A CA 1
ATOM 2228 C C . ASP A 1 295 ? -11.309 6.353 -18.194 1.00 90.50 295 ASP A C 1
ATOM 2230 O O . ASP A 1 295 ? -11.567 7.556 -18.155 1.00 90.50 295 ASP A O 1
ATOM 2234 N N . THR A 1 296 ? -11.566 5.555 -17.157 1.00 93.31 296 THR A N 1
ATOM 2235 C CA . THR A 1 296 ? -12.274 6.008 -15.948 1.00 93.31 296 THR A CA 1
ATOM 2236 C C . THR A 1 296 ? -11.386 6.751 -14.947 1.00 93.31 296 THR A C 1
ATOM 2238 O O . THR A 1 296 ? -11.896 7.314 -13.981 1.00 93.31 296 THR A O 1
ATOM 2241 N N . LEU A 1 297 ? -10.062 6.808 -15.144 1.00 92.50 297 LEU A N 1
ATOM 2242 C CA . LEU A 1 297 ? -9.118 7.334 -14.145 1.00 92.50 297 LEU A CA 1
ATOM 2243 C C . LEU A 1 297 ? -9.459 8.752 -13.649 1.00 92.50 297 LEU A C 1
ATOM 2245 O O . LEU A 1 297 ? -9.400 9.012 -12.446 1.00 92.50 297 LEU A O 1
ATOM 2249 N N . ASN A 1 298 ? -9.816 9.669 -14.551 1.00 94.44 298 ASN A N 1
ATOM 2250 C CA . ASN A 1 298 ? -10.140 11.047 -14.167 1.00 94.44 298 ASN A CA 1
ATOM 2251 C C . ASN A 1 298 ? -11.444 11.122 -13.361 1.00 94.44 298 ASN A C 1
ATOM 2253 O O . ASN A 1 298 ? -11.474 11.784 -12.328 1.00 94.44 298 ASN A O 1
ATOM 2257 N N . GLU A 1 299 ? -12.469 10.365 -13.757 1.00 95.50 299 GLU A N 1
ATOM 2258 C CA . GLU A 1 299 ? -13.719 10.248 -12.998 1.00 95.50 299 GLU A CA 1
ATOM 2259 C C . GLU A 1 299 ? -13.456 9.732 -11.574 1.00 95.50 299 GLU A C 1
ATOM 2261 O O . GLU A 1 299 ? -13.969 10.277 -10.596 1.00 95.50 299 GLU A O 1
ATOM 2266 N N . GLN A 1 300 ? -12.601 8.714 -11.428 1.00 95.81 300 GLN A N 1
ATOM 2267 C CA . GLN A 1 300 ? -12.269 8.174 -10.107 1.00 95.81 300 GLN A CA 1
ATOM 2268 C C . GLN A 1 300 ? -11.482 9.177 -9.252 1.00 95.81 300 GLN A C 1
ATOM 2270 O O . GLN A 1 300 ? -11.698 9.252 -8.041 1.00 95.81 300 GLN A O 1
ATOM 2275 N N . ARG A 1 301 ? -10.606 9.993 -9.855 1.00 95.75 301 ARG A N 1
ATOM 2276 C CA . ARG A 1 301 ? -9.914 11.082 -9.143 1.00 95.75 301 ARG A CA 1
ATOM 2277 C C . ARG A 1 301 ? -10.896 12.136 -8.640 1.00 95.75 301 ARG A C 1
ATOM 2279 O O . ARG A 1 301 ? -10.782 12.562 -7.490 1.00 95.75 301 ARG A O 1
ATOM 2286 N N . ASP A 1 302 ? -11.882 12.504 -9.449 1.00 96.81 302 ASP A N 1
ATOM 2287 C CA . ASP A 1 302 ? -12.926 13.444 -9.038 1.00 96.81 302 ASP A CA 1
ATOM 2288 C C . ASP A 1 302 ? -13.760 12.876 -7.883 1.00 96.81 302 ASP A C 1
ATOM 2290 O O . ASP A 1 302 ? -14.022 13.577 -6.901 1.00 96.81 302 ASP A O 1
ATOM 2294 N N . ARG A 1 303 ? -14.099 11.578 -7.929 1.00 97.56 303 ARG A N 1
ATOM 2295 C CA . ARG A 1 303 ? -14.755 10.882 -6.809 1.00 97.56 303 ARG A CA 1
ATOM 2296 C C . ARG A 1 303 ? -13.925 10.930 -5.528 1.00 97.56 303 ARG A C 1
ATOM 2298 O O . ARG A 1 303 ? -14.471 11.279 -4.484 1.00 97.56 303 ARG A O 1
ATOM 2305 N N . VAL A 1 304 ? -12.616 10.660 -5.596 1.00 97.62 304 VAL A N 1
ATOM 2306 C CA . VAL A 1 304 ? -11.706 10.791 -4.441 1.00 97.62 304 VAL A CA 1
ATOM 2307 C C . VAL A 1 304 ? -11.766 12.199 -3.855 1.00 97.62 304 VAL A C 1
ATOM 2309 O O . VAL A 1 304 ? -11.909 12.348 -2.641 1.00 97.62 304 VAL A O 1
ATOM 2312 N N . MET A 1 305 ? -11.672 13.237 -4.690 1.00 96.94 305 MET A N 1
ATOM 2313 C CA . MET A 1 305 ? -11.684 14.624 -4.220 1.00 96.94 305 MET A CA 1
ATOM 2314 C C . MET A 1 305 ? -13.018 14.990 -3.562 1.00 96.94 305 MET A C 1
ATOM 2316 O O . MET A 1 305 ? -13.025 15.571 -2.475 1.00 96.94 305 MET A O 1
ATOM 2320 N N . ASN A 1 306 ? -14.139 14.593 -4.163 1.00 97.38 306 ASN A N 1
ATOM 2321 C CA . ASN A 1 306 ? -15.472 14.836 -3.614 1.00 97.38 306 ASN A CA 1
ATOM 2322 C C . ASN A 1 306 ? -15.688 14.097 -2.284 1.00 97.38 306 ASN A C 1
ATOM 2324 O O . ASN A 1 306 ? -16.102 14.711 -1.299 1.00 97.38 306 ASN A O 1
ATOM 2328 N N . ALA A 1 307 ? -15.341 12.808 -2.220 1.00 96.94 307 ALA A N 1
ATOM 2329 C CA . ALA A 1 307 ? -15.433 12.016 -0.996 1.00 96.94 307 ALA A CA 1
ATOM 2330 C C . ALA A 1 307 ? -14.523 12.580 0.106 1.00 96.94 307 ALA A C 1
ATOM 2332 O O . ALA A 1 307 ? -14.919 12.673 1.268 1.00 96.94 307 ALA A O 1
ATOM 2333 N N . ARG A 1 308 ? -13.321 13.047 -0.256 1.00 95.94 308 ARG A N 1
ATOM 2334 C CA . ARG A 1 308 ? -12.378 13.660 0.682 1.00 95.94 308 ARG A CA 1
ATOM 2335 C C . ARG A 1 308 ? -12.920 14.940 1.315 1.00 95.94 308 ARG A C 1
ATOM 2337 O O . ARG A 1 308 ? -12.712 15.143 2.513 1.00 95.94 308 ARG A O 1
ATOM 2344 N N . LEU A 1 309 ? -13.584 15.787 0.528 1.00 94.50 309 LEU A N 1
ATOM 2345 C CA . LEU A 1 309 ? -14.201 17.032 0.998 1.00 94.50 309 LEU A CA 1
ATOM 2346 C C . LEU A 1 309 ? -15.369 16.784 1.962 1.00 94.50 309 LEU A C 1
ATOM 2348 O O . LEU A 1 309 ? -15.646 17.635 2.805 1.00 94.50 309 LEU A O 1
ATOM 2352 N N . ALA A 1 310 ? -16.023 15.623 1.871 1.00 93.25 310 ALA A N 1
ATOM 2353 C CA . ALA A 1 310 ? -17.100 15.232 2.776 1.00 93.25 310 ALA A CA 1
ATOM 2354 C C . ALA A 1 310 ? -16.604 14.771 4.161 1.00 93.25 310 ALA A C 1
ATOM 2356 O O . ALA A 1 310 ? -17.400 14.700 5.099 1.00 93.25 310 ALA A O 1
ATOM 2357 N N . ILE A 1 311 ? -15.306 14.478 4.322 1.00 93.19 311 ILE A N 1
ATOM 2358 C CA . ILE A 1 311 ? -14.743 14.056 5.611 1.00 93.19 311 ILE A CA 1
ATOM 2359 C C . ILE A 1 311 ? -14.666 15.260 6.564 1.00 93.19 311 ILE A C 1
ATOM 2361 O O . ILE A 1 311 ? -13.980 16.242 6.254 1.00 93.19 311 ILE A O 1
ATOM 2365 N N . PRO A 1 312 ? -15.315 15.203 7.744 1.00 85.12 312 PRO A N 1
ATOM 2366 C CA . PRO A 1 312 ? -15.285 16.298 8.701 1.00 85.12 312 PRO A CA 1
ATOM 2367 C C . PRO A 1 312 ? -13.851 16.624 9.122 1.00 85.12 312 PRO A C 1
ATOM 2369 O O . PRO A 1 312 ? -13.116 15.765 9.608 1.00 85.12 312 PRO A O 1
ATOM 2372 N N . SER A 1 313 ? -13.458 17.892 8.994 1.00 82.62 313 SER A N 1
ATOM 2373 C CA . SER A 1 313 ? -12.242 18.361 9.659 1.00 82.62 313 SER A CA 1
ATOM 2374 C C . SER A 1 313 ? -12.469 18.320 11.171 1.00 82.62 313 SER A C 1
ATOM 2376 O O . SER A 1 313 ? -13.560 18.703 11.610 1.00 82.62 313 SER A O 1
ATOM 2378 N N . PRO A 1 314 ? -11.475 17.914 11.985 1.00 77.25 314 PRO A N 1
ATOM 2379 C CA . PRO A 1 314 ? -11.566 18.064 13.428 1.00 77.25 314 PRO A CA 1
ATOM 2380 C C . PRO A 1 314 ? -11.883 19.532 13.700 1.00 77.25 314 PRO A C 1
ATOM 2382 O O . PRO A 1 314 ? -11.071 20.410 13.396 1.00 77.25 314 PRO A O 1
ATOM 2385 N N . ARG A 1 315 ? -13.097 19.828 14.183 1.00 68.19 315 ARG A N 1
ATOM 2386 C CA . ARG A 1 315 ? -13.416 21.184 14.624 1.00 68.19 315 ARG A CA 1
ATOM 2387 C C . ARG A 1 315 ? -12.356 21.498 15.661 1.00 68.19 315 ARG A C 1
ATOM 2389 O O . ARG A 1 315 ? -12.265 20.776 16.651 1.00 68.19 315 ARG A O 1
ATOM 2396 N N . ALA A 1 316 ? -11.548 22.530 15.419 1.00 57.75 316 ALA A N 1
ATOM 2397 C CA . ALA A 1 316 ? -10.740 23.100 16.476 1.00 57.75 316 ALA A CA 1
ATOM 2398 C C . ALA A 1 316 ? -11.740 23.421 17.582 1.00 57.75 316 ALA A C 1
ATOM 2400 O O . ALA A 1 316 ? -12.581 24.303 17.411 1.00 57.75 316 ALA A O 1
ATOM 2401 N N . THR A 1 317 ? -11.745 22.621 18.646 1.00 51.44 317 THR A N 1
ATOM 2402 C CA . THR A 1 317 ? -12.485 22.923 19.858 1.00 51.44 317 THR A CA 1
ATOM 2403 C C . THR A 1 317 ? -11.887 24.221 20.346 1.00 51.44 317 THR A C 1
ATOM 2405 O O . THR A 1 317 ? -10.869 24.242 21.030 1.00 51.44 317 THR A O 1
ATOM 2408 N N . THR A 1 318 ? -12.478 25.326 19.903 1.00 47.72 318 THR A N 1
ATOM 2409 C CA . THR A 1 318 ? -12.324 26.617 20.533 1.00 47.72 318 THR A CA 1
ATOM 2410 C C . THR A 1 318 ? -12.783 26.383 21.955 1.00 47.72 318 THR A C 1
ATOM 2412 O O . THR A 1 318 ? -13.979 26.243 22.210 1.00 47.72 318 THR A O 1
ATOM 2415 N N . THR A 1 319 ? -11.823 26.262 22.862 1.00 50.53 319 THR A N 1
ATOM 2416 C CA . THR A 1 319 ? -11.998 26.392 24.302 1.00 50.53 319 THR A CA 1
ATOM 2417 C C . THR A 1 319 ? -12.506 27.806 24.579 1.00 50.53 319 THR A C 1
ATOM 2419 O O . THR A 1 319 ? -11.793 28.691 25.034 1.00 50.53 319 THR A O 1
ATOM 2422 N N . ALA A 1 320 ? -13.768 28.046 24.236 1.00 49.34 320 ALA A N 1
ATOM 2423 C CA . ALA A 1 320 ? -14.529 29.191 24.680 1.00 49.34 320 ALA A CA 1
ATOM 2424 C C . ALA A 1 320 ? -15.024 28.854 26.088 1.00 49.34 320 ALA A C 1
ATOM 2426 O O . ALA A 1 320 ? -16.101 28.291 26.254 1.00 49.34 320 ALA A O 1
ATOM 2427 N N . GLY A 1 321 ? -14.193 29.127 27.097 1.00 48.84 321 GLY A N 1
ATOM 2428 C CA . GLY A 1 321 ? -14.615 29.003 28.491 1.00 48.84 321 GLY A CA 1
ATOM 2429 C C . GLY A 1 321 ? -13.506 28.702 29.491 1.00 48.84 321 GLY A C 1
ATOM 2430 O O . GLY A 1 321 ? -13.543 27.647 30.104 1.00 48.84 321 GLY A O 1
ATOM 2431 N N . ALA A 1 322 ? -12.538 29.611 29.640 1.00 44.88 322 ALA A N 1
ATOM 2432 C CA . ALA A 1 322 ? -11.935 30.025 30.919 1.00 44.88 322 ALA A CA 1
ATOM 2433 C C . ALA A 1 322 ? -10.651 30.819 30.634 1.00 44.88 322 ALA A C 1
ATOM 2435 O O . ALA A 1 322 ? -9.676 30.268 30.133 1.00 44.88 322 ALA A O 1
ATOM 2436 N N . GLY A 1 323 ? -10.652 32.113 30.960 1.00 35.28 323 GLY A N 1
ATOM 2437 C CA . GLY A 1 323 ? -9.447 32.944 30.918 1.00 35.28 323 GLY A CA 1
ATOM 2438 C C . GLY A 1 323 ? -9.621 34.24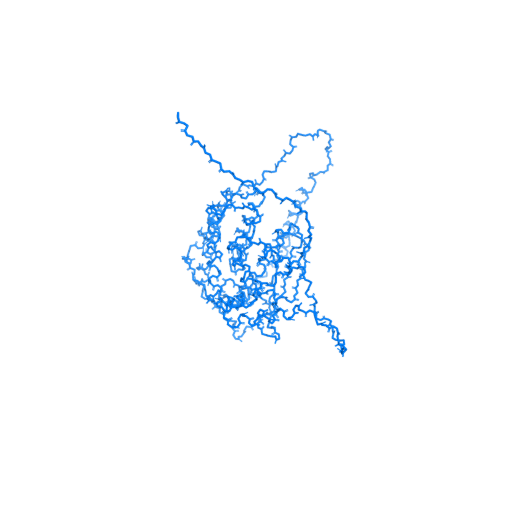9 30.154 1.00 35.28 323 GLY A C 1
ATOM 2439 O O . GLY A 1 323 ? -8.963 34.484 29.144 1.00 35.28 323 GLY A O 1
ATOM 2440 N N . ALA A 1 324 ? -10.477 35.133 30.666 1.00 48.00 324 ALA A N 1
ATOM 2441 C CA . ALA A 1 324 ? -10.177 36.551 30.545 1.00 48.00 324 ALA A CA 1
ATOM 2442 C C . ALA A 1 324 ? -8.790 36.803 31.179 1.00 48.00 324 ALA A C 1
ATOM 2444 O O . ALA A 1 324 ? -8.498 36.249 32.235 1.00 48.00 324 ALA A O 1
ATOM 2445 N N . ALA A 1 325 ? -7.984 37.646 30.525 1.00 46.59 325 ALA A N 1
ATOM 2446 C CA . ALA A 1 325 ? -6.644 38.111 30.913 1.00 46.59 325 ALA A CA 1
ATOM 2447 C C . ALA A 1 325 ? -5.437 37.196 30.594 1.00 46.59 325 ALA A C 1
ATOM 2449 O O . ALA A 1 325 ? -4.781 36.683 31.488 1.00 46.59 325 ALA A O 1
ATOM 2450 N N . ALA A 1 326 ? -5.079 37.095 29.307 1.00 39.75 326 ALA A N 1
ATOM 2451 C CA . ALA A 1 326 ? -3.679 37.073 28.838 1.00 39.75 326 ALA A CA 1
ATOM 2452 C C . ALA A 1 326 ? -3.632 37.260 27.307 1.00 39.75 326 ALA A C 1
ATOM 2454 O O . ALA A 1 326 ? -3.275 36.366 26.540 1.00 39.75 326 ALA A O 1
ATOM 2455 N N . ALA A 1 327 ? -4.051 38.435 26.834 1.00 44.75 327 ALA A N 1
ATOM 2456 C CA . ALA A 1 327 ? -3.839 38.829 25.448 1.00 44.75 327 ALA A CA 1
ATOM 2457 C C . ALA A 1 327 ? -2.364 39.210 25.260 1.00 44.75 327 ALA A C 1
ATOM 2459 O O . ALA A 1 327 ? -1.914 40.184 25.858 1.00 44.75 327 ALA A O 1
ATOM 2460 N N . GLY A 1 328 ? -1.625 38.481 24.414 1.00 41.53 328 GLY A N 1
ATOM 2461 C CA . GLY A 1 328 ? -0.355 39.016 23.915 1.00 41.53 328 GLY A CA 1
ATOM 2462 C C . GLY A 1 328 ? 0.726 38.078 23.385 1.00 41.53 328 GLY A C 1
ATOM 2463 O O . GLY A 1 328 ? 1.858 38.525 23.359 1.00 41.53 328 GLY A O 1
ATOM 2464 N N . ALA A 1 329 ? 0.478 36.836 22.950 1.00 44.53 329 ALA A N 1
ATOM 2465 C CA . ALA A 1 329 ? 1.538 36.065 22.269 1.00 44.53 329 ALA A CA 1
ATOM 2466 C C . ALA A 1 329 ? 1.017 34.827 21.515 1.00 44.53 329 ALA A C 1
ATOM 2468 O O . ALA A 1 329 ? 1.274 33.701 21.919 1.00 44.53 329 ALA A O 1
ATOM 2469 N N . SER A 1 330 ? 0.264 34.983 20.420 1.00 46.03 330 SER A N 1
ATOM 2470 C CA . SER A 1 330 ? 0.019 33.819 19.533 1.00 46.03 330 SER A CA 1
ATOM 2471 C C . SER A 1 330 ? -0.424 34.155 18.103 1.00 46.03 330 SER A C 1
ATOM 2473 O O . SER A 1 330 ? -0.334 33.323 17.204 1.00 46.03 330 SER A O 1
ATOM 2475 N N . SER A 1 331 ? -0.837 35.395 17.817 1.00 42.88 331 SER A N 1
ATOM 2476 C CA . SER A 1 331 ? -1.280 35.773 16.462 1.00 42.88 331 SER A CA 1
ATOM 2477 C C . SER A 1 331 ? -0.139 36.124 15.487 1.00 42.88 331 SER A C 1
ATOM 2479 O O . SER A 1 331 ? -0.396 36.353 14.302 1.00 42.88 331 SER A O 1
ATOM 2481 N N . THR A 1 332 ? 1.118 36.121 15.947 1.00 43.56 332 THR A N 1
ATOM 2482 C CA . THR A 1 332 ? 2.299 36.510 15.153 1.00 43.56 332 THR A CA 1
ATOM 2483 C C . THR A 1 332 ? 2.801 35.382 14.244 1.00 43.56 332 THR A C 1
ATOM 2485 O O . THR A 1 332 ? 3.205 35.641 13.113 1.00 43.56 332 THR A O 1
ATOM 2488 N N . ALA A 1 333 ? 2.703 34.115 14.663 1.00 44.91 333 ALA A N 1
ATOM 2489 C CA . ALA A 1 333 ? 3.248 32.988 13.893 1.00 44.91 333 ALA A CA 1
ATOM 2490 C C . ALA A 1 333 ? 2.436 32.684 12.616 1.00 44.91 333 ALA A C 1
ATOM 2492 O O . ALA A 1 333 ? 2.999 32.488 11.541 1.00 44.91 333 ALA A O 1
ATOM 2493 N N . SER A 1 334 ? 1.102 32.754 12.691 1.00 42.06 334 SER A N 1
ATOM 2494 C CA . SER A 1 334 ? 0.227 32.508 11.529 1.00 42.06 334 SER A CA 1
ATOM 2495 C C . SER A 1 334 ? 0.159 33.681 10.538 1.00 42.06 334 SER A C 1
ATOM 2497 O O . SER A 1 334 ? -0.174 33.481 9.366 1.00 42.06 334 SER A O 1
ATOM 2499 N N . ARG A 1 335 ? 0.497 34.905 10.978 1.00 44.81 335 ARG A N 1
ATOM 2500 C CA . ARG A 1 335 ? 0.735 36.052 10.082 1.00 44.81 335 ARG A CA 1
ATOM 2501 C C . ARG A 1 335 ? 2.124 35.989 9.434 1.00 44.81 335 ARG A C 1
ATOM 2503 O O . ARG A 1 335 ? 2.250 36.343 8.266 1.00 44.81 335 ARG A O 1
ATOM 2510 N N . SER A 1 336 ? 3.123 35.462 10.144 1.00 50.31 336 SER A N 1
ATOM 2511 C CA . SER A 1 336 ? 4.495 35.295 9.646 1.00 50.31 336 SER A CA 1
ATOM 2512 C C . SER A 1 336 ? 4.587 34.309 8.473 1.00 50.31 336 SER A C 1
ATOM 2514 O O . SER A 1 336 ? 5.169 34.633 7.442 1.00 50.31 336 SER A O 1
ATOM 2516 N N . ILE A 1 337 ? 3.921 33.151 8.546 1.00 49.88 337 ILE A N 1
ATOM 2517 C CA . ILE A 1 337 ? 4.012 32.127 7.484 1.00 49.88 337 ILE A CA 1
ATOM 2518 C C . ILE A 1 337 ? 3.334 32.577 6.176 1.00 49.88 337 ILE A C 1
ATOM 2520 O O . ILE A 1 337 ? 3.856 32.324 5.089 1.00 49.88 337 ILE A O 1
ATOM 2524 N N . ARG A 1 338 ? 2.203 33.296 6.259 1.00 55.34 338 ARG A N 1
ATOM 2525 C CA . ARG A 1 338 ? 1.573 33.912 5.074 1.00 55.34 338 ARG A CA 1
ATOM 2526 C C . ARG A 1 338 ? 2.461 35.007 4.473 1.00 55.34 338 ARG A C 1
ATOM 2528 O O . ARG A 1 338 ? 2.695 34.990 3.270 1.00 55.34 338 ARG A O 1
ATOM 2535 N N . SER A 1 339 ? 3.051 35.857 5.317 1.00 61.56 339 SER A N 1
ATOM 2536 C CA . SER A 1 339 ? 3.989 36.912 4.906 1.00 61.56 339 SER A CA 1
ATOM 2537 C C . SER A 1 339 ? 5.229 36.365 4.179 1.00 61.56 339 SER A C 1
ATOM 2539 O O . SER A 1 339 ? 5.608 36.880 3.128 1.00 61.56 339 SER A O 1
ATOM 2541 N N . ILE A 1 340 ? 5.822 35.273 4.676 1.00 58.47 340 ILE A N 1
ATOM 2542 C CA . ILE A 1 340 ? 6.997 34.635 4.056 1.00 58.47 340 ILE A CA 1
ATOM 2543 C C . ILE A 1 340 ? 6.638 34.029 2.691 1.00 58.47 340 ILE A C 1
ATOM 2545 O O . ILE A 1 340 ? 7.384 34.191 1.724 1.00 58.47 340 ILE A O 1
ATOM 2549 N N . ARG A 1 341 ? 5.473 33.377 2.573 1.00 57.59 341 ARG A N 1
ATOM 2550 C CA . ARG A 1 341 ? 5.004 32.802 1.300 1.00 57.59 341 ARG A CA 1
ATOM 2551 C C . ARG A 1 341 ? 4.741 33.882 0.247 1.00 57.59 341 ARG A C 1
ATOM 2553 O O . ARG A 1 341 ? 5.088 33.695 -0.922 1.00 57.59 341 ARG A O 1
ATOM 2560 N N . ASP A 1 342 ? 4.174 35.010 0.659 1.00 64.88 342 ASP A N 1
ATOM 2561 C CA . ASP A 1 342 ? 3.877 36.129 -0.234 1.00 64.88 342 ASP A CA 1
ATOM 2562 C C . ASP A 1 342 ? 5.158 36.879 -0.652 1.00 64.88 342 ASP A C 1
ATOM 2564 O O . ASP A 1 342 ? 5.316 37.219 -1.829 1.00 64.88 342 ASP A O 1
ATOM 2568 N N . GLN A 1 343 ? 6.142 37.026 0.246 1.00 61.19 343 GLN A N 1
ATOM 2569 C CA . GLN A 1 343 ? 7.476 37.552 -0.090 1.00 61.19 343 GLN A CA 1
ATOM 2570 C C . GLN A 1 343 ? 8.261 36.635 -1.041 1.00 61.19 343 GLN A C 1
ATOM 2572 O O . GLN A 1 343 ? 8.910 37.126 -1.972 1.00 61.19 343 GLN A O 1
ATOM 2577 N N . ALA A 1 344 ? 8.173 35.314 -0.864 1.00 59.41 344 ALA A N 1
ATOM 2578 C CA . ALA A 1 344 ? 8.809 34.349 -1.759 1.00 59.41 344 ALA A CA 1
ATOM 2579 C C . ALA A 1 344 ? 8.212 34.419 -3.177 1.00 59.41 344 ALA A C 1
ATOM 2581 O O . ALA A 1 344 ? 8.953 34.494 -4.161 1.00 59.41 344 ALA A O 1
ATOM 2582 N N . LYS A 1 345 ? 6.878 34.503 -3.298 1.00 69.94 345 LYS A N 1
ATOM 2583 C CA . LYS A 1 345 ? 6.196 34.694 -4.592 1.00 69.94 345 LYS A CA 1
ATOM 2584 C C . LYS A 1 345 ? 6.578 36.011 -5.268 1.00 69.94 345 LYS A C 1
ATOM 2586 O O . LYS A 1 345 ? 6.844 36.023 -6.471 1.00 69.94 345 LYS A O 1
ATOM 2591 N N . ALA A 1 346 ? 6.645 37.107 -4.512 1.00 72.25 346 ALA A N 1
ATOM 2592 C CA . ALA A 1 346 ? 7.044 38.408 -5.047 1.00 72.25 346 ALA A CA 1
ATOM 2593 C C . ALA A 1 346 ? 8.497 38.402 -5.558 1.00 72.25 346 ALA A C 1
ATOM 2595 O O . ALA A 1 346 ? 8.792 38.985 -6.604 1.00 72.25 346 ALA A O 1
ATOM 2596 N N . THR A 1 347 ? 9.393 37.705 -4.858 1.00 67.69 347 THR A N 1
ATOM 2597 C CA . THR A 1 347 ? 10.806 37.566 -5.244 1.00 67.69 347 THR A CA 1
ATOM 2598 C C . THR A 1 347 ? 10.969 36.721 -6.508 1.00 67.69 347 THR A C 1
ATOM 2600 O O . THR A 1 347 ? 11.649 37.146 -7.441 1.00 67.69 347 THR A O 1
ATOM 2603 N N . LEU A 1 348 ? 10.269 35.586 -6.602 1.00 60.22 348 LEU A N 1
ATOM 2604 C CA . LEU A 1 348 ? 10.264 34.737 -7.800 1.00 60.22 348 LEU A CA 1
ATOM 2605 C C . LEU A 1 348 ? 9.688 35.465 -9.024 1.00 60.22 348 LEU A C 1
ATOM 2607 O O . LEU A 1 348 ? 10.266 35.411 -10.109 1.00 60.22 348 LEU A O 1
ATOM 2611 N N . SER A 1 349 ? 8.611 36.238 -8.845 1.00 69.38 349 SER A N 1
ATOM 2612 C CA . SER A 1 349 ? 8.065 37.096 -9.907 1.00 69.38 349 SER A CA 1
ATOM 2613 C C . SER A 1 349 ? 9.064 38.155 -10.382 1.00 69.38 349 SER A C 1
ATOM 2615 O O . SER A 1 349 ? 9.138 38.422 -11.580 1.00 69.38 349 SER A O 1
ATOM 2617 N N . LYS A 1 350 ? 9.861 38.750 -9.486 1.00 70.19 350 LYS A N 1
ATOM 2618 C CA . LYS A 1 350 ? 10.907 39.715 -9.873 1.00 70.19 350 LYS A CA 1
ATOM 2619 C C . LYS A 1 350 ? 12.069 39.052 -10.615 1.00 70.19 350 LYS A C 1
ATOM 2621 O O . LYS A 1 350 ? 12.569 39.639 -11.571 1.00 70.19 350 LYS A O 1
ATOM 2626 N N . LEU A 1 351 ? 12.466 37.843 -10.220 1.00 57.19 351 LEU A N 1
ATOM 2627 C CA . LEU A 1 351 ? 13.517 37.080 -10.902 1.00 57.19 351 LEU A CA 1
ATOM 2628 C C . LEU A 1 351 ? 13.086 36.651 -12.309 1.00 57.19 351 LEU A C 1
ATOM 2630 O O . LEU A 1 351 ? 13.852 36.828 -13.249 1.00 57.19 351 LEU A O 1
ATOM 2634 N N . SER A 1 352 ? 11.835 36.215 -12.488 1.00 61.88 352 SER A N 1
ATOM 2635 C CA . SER A 1 352 ? 11.304 35.829 -13.808 1.00 61.88 352 SER A CA 1
ATOM 2636 C C . SER A 1 352 ? 11.285 36.967 -14.839 1.00 61.88 352 SER A C 1
ATOM 2638 O O . SER A 1 352 ? 11.320 36.712 -16.035 1.00 61.88 352 SER A O 1
ATOM 2640 N N . ARG A 1 353 ? 11.277 38.231 -14.389 1.00 68.00 353 ARG A N 1
ATOM 2641 C CA . ARG A 1 353 ? 11.350 39.412 -15.267 1.00 68.00 353 ARG A CA 1
ATOM 2642 C C . ARG A 1 353 ? 12.780 39.835 -15.606 1.00 68.00 353 ARG A C 1
ATOM 2644 O O . ARG A 1 353 ? 12.959 40.670 -16.482 1.00 68.00 353 ARG A O 1
ATOM 2651 N N . ARG A 1 354 ? 13.787 39.315 -14.893 1.00 65.44 354 ARG A N 1
ATOM 2652 C CA . ARG A 1 354 ? 15.209 39.640 -15.109 1.00 65.44 354 ARG A CA 1
ATOM 2653 C C . ARG A 1 354 ? 15.920 38.675 -16.052 1.00 65.44 354 ARG A C 1
ATOM 2655 O O . ARG A 1 354 ? 17.004 39.001 -16.517 1.00 65.44 354 ARG A O 1
ATOM 2662 N N . PHE A 1 355 ? 15.305 37.538 -16.353 1.00 54.53 355 PHE A N 1
ATOM 2663 C CA . PHE A 1 355 ? 15.764 36.620 -17.386 1.00 54.53 355 PHE A CA 1
ATOM 2664 C C . PHE A 1 355 ? 14.794 36.710 -18.566 1.00 54.53 355 PHE A C 1
ATOM 2666 O O . PHE A 1 355 ? 13.798 35.983 -18.577 1.00 54.53 355 PHE A O 1
ATOM 2673 N N . PRO A 1 356 ? 15.005 37.627 -19.533 1.00 52.88 356 PRO A N 1
ATOM 2674 C CA . PRO A 1 356 ? 14.282 37.533 -20.791 1.00 52.88 356 PRO A CA 1
ATOM 2675 C C . PRO A 1 356 ? 14.553 36.143 -21.369 1.00 52.88 356 PRO A C 1
ATOM 2677 O O . PRO A 1 356 ? 15.702 35.701 -21.417 1.00 52.88 356 PRO A O 1
ATOM 2680 N N . ARG A 1 357 ? 13.479 35.429 -21.727 1.00 52.03 357 ARG A N 1
ATOM 2681 C CA . ARG A 1 357 ? 13.579 34.194 -22.505 1.00 52.03 357 ARG A CA 1
ATOM 2682 C C . ARG A 1 357 ? 14.387 34.554 -23.743 1.00 52.03 357 ARG A C 1
ATOM 2684 O O . ARG A 1 357 ? 13.910 35.343 -24.549 1.00 52.03 357 ARG A O 1
ATOM 2691 N N . GLY A 1 358 ? 15.621 34.061 -23.812 1.00 47.34 358 GLY A N 1
ATOM 2692 C CA . GLY A 1 358 ? 16.433 34.189 -25.008 1.00 47.34 358 GLY A CA 1
ATOM 2693 C C . GLY A 1 358 ? 15.638 33.594 -26.155 1.00 47.34 358 GLY A C 1
ATOM 2694 O O . GLY A 1 358 ? 15.213 32.438 -26.067 1.00 47.34 358 GLY A O 1
ATOM 2695 N N . ASP A 1 359 ? 15.377 34.427 -27.155 1.00 46.91 359 ASP A N 1
ATOM 2696 C CA . ASP A 1 359 ? 14.782 34.022 -28.413 1.00 46.91 359 ASP A CA 1
ATOM 2697 C C . ASP A 1 359 ? 15.565 32.828 -28.960 1.00 46.91 359 ASP A C 1
ATOM 2699 O O . ASP A 1 359 ? 16.785 32.878 -29.128 1.00 46.91 359 ASP A O 1
ATOM 2703 N N . GLN A 1 360 ? 14.846 31.730 -29.180 1.00 45.09 360 GLN A N 1
ATOM 2704 C CA . GLN A 1 360 ? 15.315 30.659 -30.040 1.00 45.09 360 GLN A CA 1
ATOM 2705 C C . GLN A 1 360 ? 15.160 31.144 -31.480 1.00 45.09 360 GLN A C 1
ATOM 2707 O O . GLN A 1 360 ? 14.042 31.297 -31.975 1.00 45.09 360 GLN A O 1
ATOM 2712 N N . SER A 1 361 ? 16.300 31.393 -32.114 1.00 51.41 361 SER A N 1
ATOM 2713 C CA . SER A 1 361 ? 16.489 31.362 -33.563 1.00 51.41 361 SER A CA 1
ATOM 2714 C C . SER A 1 361 ? 17.340 30.159 -33.918 1.00 51.41 361 SER A C 1
ATOM 2716 O O . SER A 1 361 ? 18.386 30.014 -33.237 1.00 51.41 361 SER A O 1
#

pLDDT: mean 77.05, std 23.21, range [26.98, 98.75]

Radius of gyration: 27.91 Å; chains: 1; bounding box: 87×81×85 Å

Sequence (361 aa):
MATAHPGVHGHHAIERRHLLGGHRFDDAAHLLALQRAVGNRGVGELLTAQRMFQSPAQGQGQAAGAPAPAVTLTEVEQLQAYHRNVVNRHVRALLDELIPHLQRVSTWTPAPGTGGGHTRNLGPAPTGGSQYEISYASGGRDSERIAVLVHELTHVAVNEAYDSDMLNYPVAPLPAGSTAADEGARQDERVRATNQDQINAFQAHAVRNAAELLELLPAAGFGASRMQEVANKLSGHTAQKPLHEYDAVLSHLLVWAERDDVSRTTPFYQRLTAFVAEAAGWRQAGAVNPTAAPDTLNEQRDRVMNARLAIPSPRATTTAGAGAAAAGASSTASRSIRSIRDQAKATLSKLSRRFPRGDQS

Organism: NCBI:txid515350